Protein AF-A0ABD6EEY6-F1 (afdb_monomer)

Organism: NCBI:txid75299

Radius of gyration: 19.09 Å; Cα contacts (8 Å, |Δi|>4): 164; chains: 1; bounding box: 43×44×51 Å

Secondary structure (DSSP, 8-state):
---HHHHHHHHHHHHHHHHHHHHHHHHHHHTGGG--HHHHHHHHHHHHHHHHHHHHHTTTT--HHHHHHHHHHHHHHHHHHHHHHHHHHHH-HHHHHHTHHHHTS------------GGGPPPHHHHS-SS-----HHHHHHHHHHHHHHHH--B-TTS-B-------HHHHIIIII--S--THHHHHHHHHHHHHTT-

Foldseek 3Di:
DQDPVNVVVVVVVLVVVLVVLVVLLVVLLVCLLPDEPVSLLVLLALLAALVVVLVVCVVVPPDPVSSVSSNVSNVSSVVSSVSNVVSCCVPPVVLCVLCVQSNVHRDHFDDDPDDDDVVQDDDPVQQADPDPPPDDPPVLVVQLSVQVSLQFPDQDPVRDTDGPVCGDPSSCCQLRVDHNDDDPSVVSSVVSVVVNVRD

InterPro domains:
  IPR031751 Protein of unknown function DUF4735 [PF15882] (38-195)
  IPR031751 Protein of unknown function DUF4735 [PTHR33539] (11-194)

Solvent-accessible surface area (backbone atoms only — not comparable to full-atom values): 11500 Å² total; per-residue (Å²): 134,86,52,70,70,58,52,53,53,50,54,51,49,51,52,52,52,55,52,50,51,53,52,52,48,54,52,43,59,78,39,28,77,71,50,52,71,67,58,44,45,51,26,27,38,48,18,18,45,27,48,50,48,36,65,67,42,71,80,69,76,62,62,66,67,61,48,48,51,38,44,48,50,13,54,47,26,45,53,39,40,61,70,17,47,67,42,32,51,70,76,38,42,71,61,44,63,63,42,37,82,63,68,75,45,60,46,67,77,84,89,66,93,71,82,75,62,70,91,76,59,78,51,74,78,54,50,50,47,94,66,74,82,83,70,69,64,74,70,51,52,62,49,53,50,47,36,50,30,47,68,66,57,48,81,42,98,84,74,49,82,57,73,62,98,64,66,52,70,69,41,45,45,62,50,69,64,58,68,29,59,60,70,70,60,34,52,50,26,54,50,51,53,54,52,63,77,73,98

pLDDT: mean 80.22, std 14.1, range [40.97, 98.19]

Sequence (199 aa):
MINTATRVSLARLVALILNALYGVEKYYETHHKSLNVDGFFGLRIIEGQLDMLYKDLHSVGIDQKVLEEIRNLSAKACSIAELSVPYLQEKQPKYFFKFQSLLSRPYTFKWRQLQTDRRYIWNNDELLPTNPVNTLYVSEEDQSDRCFAELLSKKLPDGHLRAVCNISDLCMEKMVHTRGLSGYRLTHQVLFASISLLV

Mean predicted aligned error: 9.16 Å

Structure (mmCIF, N/CA/C/O backbone):
data_AF-A0ABD6EEY6-F1
#
_entry.id   AF-A0ABD6EEY6-F1
#
loop_
_atom_site.group_PDB
_atom_site.id
_atom_site.type_symbol
_atom_site.label_atom_id
_atom_site.label_alt_id
_atom_site.label_comp_id
_atom_site.label_asym_id
_atom_site.label_entity_id
_atom_site.label_seq_id
_atom_site.pdbx_PDB_ins_code
_atom_site.Cartn_x
_atom_site.Cartn_y
_atom_site.Cartn_z
_atom_site.occupancy
_atom_site.B_iso_or_equiv
_atom_site.auth_seq_id
_atom_site.auth_comp_id
_atom_site.auth_asym_id
_atom_site.auth_atom_id
_atom_site.pdbx_PDB_model_num
ATOM 1 N N . MET A 1 1 ? -24.359 -13.947 19.849 1.00 45.59 1 MET A N 1
ATOM 2 C CA . MET A 1 1 ? -23.803 -13.109 20.937 1.00 45.59 1 MET A CA 1
ATOM 3 C C . MET A 1 1 ? -22.313 -13.393 21.059 1.00 45.59 1 MET A C 1
ATOM 5 O O . MET A 1 1 ? -21.955 -14.534 21.304 1.00 45.59 1 MET A O 1
ATOM 9 N N . ILE A 1 2 ? -21.451 -12.397 20.834 1.00 61.28 2 ILE A N 1
ATOM 10 C CA . ILE A 1 2 ? -19.996 -12.531 21.030 1.00 61.28 2 ILE A CA 1
ATOM 11 C C . ILE A 1 2 ? -19.710 -12.390 22.533 1.00 61.28 2 ILE A C 1
ATOM 13 O O . ILE A 1 2 ? -20.050 -11.351 23.104 1.00 61.28 2 ILE A O 1
ATOM 17 N N . ASN A 1 3 ? -19.120 -13.414 23.160 1.00 79.25 3 ASN A N 1
ATOM 18 C CA . ASN A 1 3 ? -18.773 -13.414 24.588 1.00 79.25 3 ASN A CA 1
ATOM 19 C C . ASN A 1 3 ? -17.699 -12.343 24.901 1.00 79.25 3 ASN A C 1
ATOM 21 O O . ASN A 1 3 ? -16.894 -11.983 24.039 1.00 79.25 3 ASN A O 1
ATOM 25 N N . THR A 1 4 ? -17.673 -11.829 26.131 1.00 73.88 4 THR A N 1
ATOM 26 C CA . THR A 1 4 ? -16.745 -10.792 26.617 1.00 73.88 4 THR A CA 1
ATOM 27 C C . THR A 1 4 ? -15.279 -11.160 26.393 1.00 73.88 4 THR A C 1
ATOM 29 O O . THR A 1 4 ? -14.515 -10.316 25.930 1.00 73.88 4 THR A O 1
ATOM 32 N N . ALA A 1 5 ? -14.895 -12.422 26.603 1.00 71.06 5 ALA A N 1
ATOM 33 C CA . ALA A 1 5 ? -13.541 -12.909 26.319 1.00 71.06 5 ALA A CA 1
ATOM 34 C C . ALA A 1 5 ? -13.144 -12.730 24.838 1.00 71.06 5 ALA A C 1
ATOM 36 O O . ALA A 1 5 ? -12.052 -12.251 24.528 1.00 71.06 5 ALA A O 1
ATOM 37 N N . THR A 1 6 ? -14.059 -13.033 23.913 1.00 74.00 6 THR A N 1
ATOM 38 C CA . THR A 1 6 ? -13.841 -12.858 22.471 1.00 74.00 6 THR A CA 1
ATOM 39 C C . THR A 1 6 ? -13.732 -11.376 22.103 1.00 74.00 6 THR A C 1
ATOM 41 O O . THR A 1 6 ? -12.861 -11.003 21.320 1.00 74.00 6 THR A O 1
ATOM 44 N N . ARG A 1 7 ? -14.534 -10.496 22.719 1.00 74.06 7 ARG A N 1
ATOM 45 C CA . ARG A 1 7 ? -14.428 -9.038 22.511 1.00 74.06 7 ARG A CA 1
ATOM 46 C C . ARG A 1 7 ? -13.070 -8.485 22.947 1.00 74.06 7 ARG A C 1
ATOM 48 O O . ARG A 1 7 ? -12.464 -7.722 22.201 1.00 74.06 7 ARG A O 1
ATOM 55 N N . VAL A 1 8 ? -12.570 -8.907 24.109 1.00 74.94 8 VAL A N 1
ATOM 56 C CA . VAL A 1 8 ? -11.243 -8.506 24.611 1.00 74.94 8 VAL A CA 1
ATOM 57 C C . VAL A 1 8 ? -10.132 -8.990 23.675 1.00 74.94 8 VAL A C 1
ATOM 59 O O . VAL A 1 8 ? -9.209 -8.234 23.375 1.00 74.94 8 VAL A O 1
ATOM 62 N N . SER A 1 9 ? -10.237 -10.218 23.152 1.00 82.50 9 SER A N 1
ATOM 63 C CA . SER A 1 9 ? -9.257 -10.748 22.195 1.00 82.50 9 SER A CA 1
ATOM 64 C C . SER A 1 9 ? -9.221 -9.962 20.878 1.00 82.50 9 SER A C 1
ATOM 66 O O . SER A 1 9 ? -8.141 -9.661 20.374 1.00 82.50 9 SER A O 1
ATOM 68 N N . LEU A 1 10 ? -10.387 -9.552 20.365 1.00 83.94 10 LEU A N 1
ATOM 69 C CA . LEU A 1 10 ? -10.501 -8.759 19.141 1.00 83.94 10 LEU A CA 1
ATOM 70 C C . LEU A 1 10 ? -9.952 -7.344 19.332 1.00 83.94 10 LEU A C 1
ATOM 72 O O . LEU A 1 10 ? -9.185 -6.874 18.499 1.00 83.94 10 LEU A O 1
ATOM 76 N N . ALA A 1 11 ? -10.279 -6.687 20.448 1.00 83.25 11 ALA A N 1
ATOM 77 C CA . ALA A 1 11 ? -9.743 -5.364 20.766 1.00 83.25 11 ALA A CA 1
ATOM 78 C C . ALA A 1 11 ? -8.209 -5.384 20.869 1.00 83.25 11 ALA A C 1
ATOM 80 O O . ALA A 1 11 ? -7.530 -4.507 20.335 1.00 83.25 11 ALA A O 1
ATOM 81 N N . ARG A 1 12 ? -7.650 -6.429 21.494 1.00 88.06 12 ARG A N 1
ATOM 82 C CA . ARG A 1 12 ? -6.199 -6.628 21.565 1.00 88.06 12 ARG A CA 1
ATOM 83 C C . ARG A 1 12 ? -5.586 -6.847 20.184 1.00 88.06 12 ARG A C 1
ATOM 85 O O . ARG A 1 12 ? -4.532 -6.285 19.908 1.00 88.06 12 ARG A O 1
ATOM 92 N N . LEU A 1 13 ? -6.231 -7.634 19.323 1.00 89.25 13 LEU A N 1
ATOM 93 C CA . LEU A 1 13 ? -5.764 -7.854 17.956 1.00 89.25 13 LEU A CA 1
ATOM 94 C C . LEU A 1 13 ? -5.746 -6.549 17.150 1.00 89.25 13 LEU A C 1
ATOM 96 O O . LEU A 1 13 ? -4.741 -6.252 16.514 1.00 89.25 13 LEU A O 1
ATOM 100 N N . VAL A 1 14 ? -6.809 -5.742 17.227 1.00 88.62 14 VAL A N 1
ATOM 101 C CA . VAL A 1 14 ? -6.864 -4.426 16.570 1.00 88.62 14 VAL A CA 1
ATOM 102 C C . VAL A 1 14 ? -5.726 -3.531 17.059 1.00 88.62 14 VAL A C 1
ATOM 104 O O . VAL A 1 14 ? -4.992 -2.984 16.242 1.00 88.62 14 VAL A O 1
ATOM 107 N N . ALA A 1 15 ? -5.514 -3.438 18.375 1.00 89.81 15 ALA A N 1
ATOM 108 C CA . ALA A 1 15 ? -4.426 -2.639 18.938 1.00 89.81 15 ALA A CA 1
ATOM 109 C C . ALA A 1 15 ? -3.040 -3.113 18.464 1.00 89.81 15 ALA A C 1
ATOM 111 O O . ALA A 1 15 ? -2.181 -2.292 18.149 1.00 89.81 15 ALA A O 1
ATOM 112 N N . LEU A 1 16 ? -2.821 -4.430 18.375 1.00 94.62 16 LEU A N 1
ATOM 113 C CA . LEU A 1 16 ? -1.575 -4.995 17.852 1.00 94.62 16 LEU A CA 1
ATOM 114 C C . LEU A 1 16 ? -1.362 -4.644 16.376 1.00 94.62 16 LEU A C 1
ATOM 116 O O . LEU A 1 16 ? -0.249 -4.283 16.004 1.00 94.62 16 LEU A O 1
ATOM 120 N N . ILE A 1 17 ? -2.414 -4.713 15.555 1.00 93.75 17 ILE A N 1
ATOM 121 C CA . ILE A 1 17 ? -2.347 -4.367 14.129 1.00 93.75 17 ILE A CA 1
ATOM 122 C C . ILE A 1 17 ? -2.021 -2.881 13.952 1.00 93.75 17 ILE A C 1
ATOM 124 O O . ILE A 1 17 ? -1.087 -2.554 13.226 1.00 93.75 17 ILE A O 1
ATOM 128 N N . LEU A 1 18 ? -2.735 -1.986 14.642 1.00 94.38 18 LEU A N 1
ATOM 129 C CA . LEU A 1 18 ? -2.489 -0.542 14.545 1.00 94.38 18 LEU A CA 1
ATOM 130 C C . LEU A 1 18 ? -1.070 -0.180 15.003 1.00 94.38 18 LEU A C 1
ATOM 132 O O . LEU A 1 18 ? -0.383 0.592 14.340 1.00 94.38 18 LEU A O 1
ATOM 136 N N . ASN A 1 19 ? -0.586 -0.794 16.086 1.00 95.94 19 ASN A N 1
ATOM 137 C CA . ASN A 1 19 ? 0.773 -0.557 16.571 1.00 95.94 19 ASN A CA 1
ATOM 138 C C . ASN A 1 19 ? 1.847 -1.109 15.612 1.00 95.94 19 ASN A C 1
ATOM 140 O O . ASN A 1 19 ? 2.903 -0.503 15.437 1.00 95.94 19 ASN A O 1
ATOM 144 N N . ALA A 1 20 ? 1.581 -2.241 14.954 1.00 97.00 20 ALA A N 1
ATOM 145 C CA . ALA A 1 20 ? 2.468 -2.769 13.922 1.00 97.00 20 ALA A CA 1
ATOM 146 C C . ALA A 1 20 ? 2.540 -1.829 12.707 1.00 97.00 20 ALA A C 1
ATOM 148 O O . ALA A 1 20 ? 3.640 -1.531 12.243 1.00 97.00 20 ALA A O 1
ATOM 149 N N . LEU A 1 21 ? 1.397 -1.312 12.239 1.00 97.19 21 LEU A N 1
ATOM 150 C CA . LEU A 1 21 ? 1.339 -0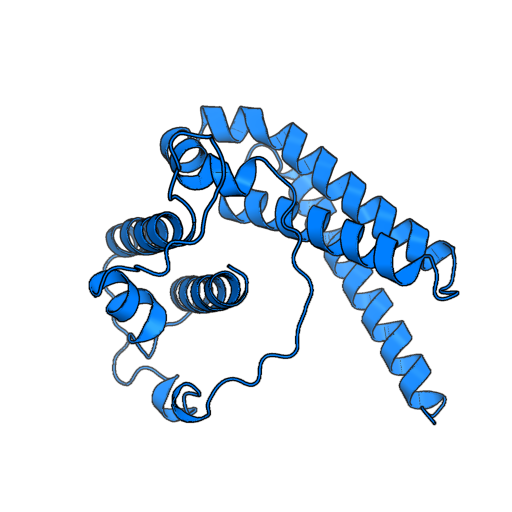.329 11.149 1.00 97.19 21 LEU A CA 1
ATOM 151 C C . LEU A 1 21 ? 2.098 0.951 11.505 1.00 97.19 21 LEU A C 1
ATOM 153 O O . LEU A 1 21 ? 2.924 1.407 10.718 1.00 97.19 21 LEU A O 1
ATOM 157 N N . TYR A 1 22 ? 1.921 1.457 12.726 1.00 97.19 22 TYR A N 1
ATOM 158 C CA . TYR A 1 22 ? 2.700 2.585 13.232 1.00 97.19 22 TYR A CA 1
ATOM 159 C C . TYR A 1 22 ? 4.215 2.319 13.184 1.00 97.19 22 TYR A C 1
ATOM 161 O O . TYR A 1 22 ? 4.996 3.177 12.765 1.00 97.19 22 TYR A O 1
ATOM 169 N N . GLY A 1 23 ? 4.649 1.122 13.592 1.00 97.31 23 GLY A N 1
ATOM 170 C CA . GLY A 1 23 ? 6.051 0.709 13.521 1.00 97.31 23 GLY A CA 1
ATOM 171 C C . GLY A 1 23 ? 6.594 0.684 12.089 1.00 97.31 23 GLY A C 1
ATOM 172 O O . GLY A 1 23 ? 7.691 1.193 11.843 1.00 97.31 23 GLY A O 1
ATOM 173 N N . VAL A 1 24 ? 5.815 0.148 11.145 1.00 96.00 24 VAL A N 1
ATOM 174 C CA . VAL A 1 24 ? 6.152 0.122 9.711 1.00 96.00 24 VAL A CA 1
ATOM 175 C C . VAL A 1 24 ? 6.269 1.539 9.151 1.00 96.00 24 VAL A C 1
ATOM 177 O O . VAL A 1 24 ? 7.278 1.871 8.532 1.00 96.00 24 VAL A O 1
ATOM 180 N N . GLU A 1 25 ? 5.296 2.408 9.417 1.00 97.06 25 GLU A N 1
ATOM 181 C CA . GLU A 1 25 ? 5.326 3.798 8.956 1.00 97.06 25 GLU A CA 1
ATOM 182 C C . GLU A 1 25 ? 6.497 4.577 9.549 1.00 97.06 25 GLU A C 1
ATOM 184 O O . GLU A 1 25 ? 7.150 5.333 8.839 1.00 97.06 25 GLU A O 1
ATOM 189 N N . LYS A 1 26 ? 6.831 4.370 10.828 1.00 97.06 26 LYS A N 1
ATOM 190 C CA . LYS A 1 26 ? 8.011 4.992 11.447 1.00 97.06 26 LYS A CA 1
ATOM 191 C C . LYS A 1 26 ? 9.313 4.547 10.773 1.00 97.06 26 LYS A C 1
ATOM 193 O O . LYS A 1 26 ? 10.230 5.350 10.576 1.00 97.06 26 LYS A O 1
ATOM 198 N N . TYR A 1 27 ? 9.407 3.269 10.413 1.00 96.62 27 TYR A N 1
ATOM 199 C CA . TYR A 1 27 ? 10.538 2.767 9.642 1.00 96.62 27 TYR A CA 1
ATOM 200 C C . TYR A 1 27 ? 10.590 3.418 8.250 1.00 96.62 27 TYR A C 1
ATOM 202 O O . TYR A 1 27 ? 11.638 3.929 7.858 1.00 96.62 27 TYR A O 1
ATOM 210 N N . TYR A 1 28 ? 9.470 3.497 7.531 1.00 96.81 28 TYR A N 1
ATOM 211 C CA . TYR A 1 28 ? 9.433 4.120 6.205 1.00 96.81 28 TYR A CA 1
ATOM 212 C C . TYR A 1 28 ? 9.669 5.629 6.227 1.00 96.81 28 TYR A C 1
ATOM 214 O O . TYR A 1 28 ? 10.377 6.137 5.368 1.00 96.81 28 TYR A O 1
ATOM 222 N N . GLU A 1 29 ? 9.180 6.346 7.232 1.00 96.81 29 GLU A N 1
ATOM 223 C CA . GLU A 1 29 ? 9.442 7.773 7.427 1.00 96.81 29 GLU A CA 1
ATOM 224 C C . GLU A 1 29 ? 10.945 8.060 7.553 1.00 96.81 29 GLU A C 1
ATOM 226 O O . GLU A 1 29 ? 11.471 8.974 6.918 1.00 96.81 29 GLU A O 1
ATOM 231 N N . THR A 1 30 ? 11.672 7.237 8.311 1.00 96.69 30 THR A N 1
ATOM 232 C CA . THR A 1 30 ? 13.131 7.380 8.466 1.00 96.69 30 THR A CA 1
ATOM 233 C C . THR A 1 30 ? 13.914 6.950 7.220 1.00 96.69 30 THR A C 1
ATOM 235 O O . THR A 1 30 ? 15.011 7.456 6.986 1.00 96.69 30 THR A O 1
ATOM 238 N N . HIS A 1 31 ? 13.335 6.087 6.378 1.00 96.00 31 HIS A N 1
ATOM 239 C CA . HIS A 1 31 ? 13.977 5.503 5.193 1.00 96.00 31 HIS A CA 1
ATOM 240 C C . HIS A 1 31 ? 13.329 5.932 3.862 1.00 96.00 31 HIS A C 1
ATOM 242 O O . HIS A 1 31 ? 13.581 5.311 2.830 1.00 96.00 31 HIS A O 1
ATOM 248 N N . HIS A 1 32 ? 12.536 7.010 3.847 1.00 94.81 32 HIS A N 1
ATOM 249 C CA . HIS A 1 32 ? 11.735 7.440 2.687 1.00 94.81 32 HIS A CA 1
ATOM 250 C C . HIS A 1 32 ? 12.584 7.681 1.426 1.00 94.81 32 HIS A C 1
ATOM 252 O O . HIS A 1 32 ? 12.171 7.393 0.307 1.00 94.81 32 HIS A O 1
ATOM 258 N N . LYS A 1 33 ? 13.833 8.130 1.603 1.00 95.31 33 LYS A N 1
ATOM 259 C CA . LYS A 1 33 ? 14.787 8.369 0.505 1.00 95.31 33 LYS A CA 1
ATOM 260 C C . LYS A 1 33 ? 15.333 7.090 -0.130 1.00 95.31 33 LYS A C 1
ATOM 262 O O . LYS A 1 33 ? 15.987 7.161 -1.171 1.00 95.31 33 LYS A O 1
ATOM 267 N N . SER A 1 34 ? 15.170 5.940 0.515 1.00 93.31 34 SER A N 1
ATOM 268 C CA . SER A 1 34 ? 15.696 4.639 0.085 1.00 93.31 34 SER A CA 1
ATOM 269 C C . SER A 1 34 ? 14.605 3.595 -0.129 1.00 93.31 34 SER A C 1
ATOM 271 O O . SER A 1 34 ? 14.933 2.424 -0.302 1.00 93.31 34 SER A O 1
ATOM 273 N N . LEU A 1 35 ? 13.328 3.989 -0.119 1.00 90.62 35 LEU A N 1
ATOM 274 C CA . LEU A 1 35 ? 12.248 3.073 -0.463 1.00 90.62 35 LEU A CA 1
ATOM 275 C C . LEU A 1 35 ? 12.397 2.590 -1.907 1.00 90.62 35 LEU A C 1
ATOM 277 O O . LEU A 1 35 ? 12.785 3.346 -2.800 1.00 90.62 35 LEU A O 1
ATOM 281 N N . ASN A 1 36 ? 12.087 1.316 -2.118 1.00 87.38 36 ASN A N 1
ATOM 282 C CA . ASN A 1 36 ? 11.844 0.752 -3.437 1.00 87.38 36 ASN A CA 1
ATOM 283 C C . ASN A 1 36 ? 10.352 0.847 -3.792 1.00 87.38 36 ASN A C 1
ATOM 285 O O . ASN A 1 36 ? 9.535 1.313 -2.991 1.00 87.38 36 ASN A O 1
ATOM 289 N N . VAL A 1 37 ? 10.003 0.424 -5.009 1.00 84.31 37 VAL A N 1
ATOM 290 C CA . VAL A 1 37 ? 8.611 0.436 -5.477 1.00 84.31 37 VAL A CA 1
ATOM 291 C C . VAL A 1 37 ? 7.708 -0.401 -4.571 1.00 84.31 37 VAL A C 1
ATOM 293 O O . VAL A 1 37 ? 6.618 0.061 -4.250 1.00 84.31 37 VAL A O 1
ATOM 296 N N . ASP A 1 38 ? 8.172 -1.553 -4.084 1.00 83.62 38 ASP A N 1
ATOM 297 C CA . ASP A 1 38 ? 7.401 -2.416 -3.178 1.00 83.62 38 ASP A CA 1
ATOM 298 C C . ASP A 1 38 ? 7.058 -1.712 -1.859 1.00 83.62 38 ASP A C 1
ATOM 300 O O . ASP A 1 38 ? 5.904 -1.703 -1.428 1.00 83.62 38 ASP A O 1
ATOM 304 N N . GLY A 1 39 ? 8.047 -1.069 -1.228 1.00 89.25 39 GLY A N 1
ATOM 305 C CA . GLY A 1 39 ? 7.849 -0.316 0.010 1.00 89.25 39 GLY A CA 1
ATOM 306 C C . GLY A 1 39 ? 6.914 0.877 -0.182 1.00 89.25 39 GLY A C 1
ATOM 307 O O . GLY A 1 39 ? 6.037 1.127 0.645 1.00 89.25 39 GLY A O 1
ATOM 308 N N . PHE A 1 40 ? 7.037 1.578 -1.311 1.00 91.75 40 PHE A N 1
ATOM 309 C CA . PHE A 1 40 ? 6.103 2.644 -1.667 1.00 91.75 40 PHE A CA 1
ATOM 310 C C . PHE A 1 40 ? 4.690 2.115 -1.920 1.00 91.75 40 PHE A C 1
ATOM 312 O O . PHE A 1 40 ? 3.707 2.714 -1.486 1.00 91.75 40 PHE A O 1
ATOM 319 N N . PHE A 1 41 ? 4.563 0.994 -2.626 1.00 87.06 41 PHE A N 1
ATOM 320 C CA . PHE A 1 41 ? 3.274 0.378 -2.903 1.00 87.06 41 PHE A CA 1
ATOM 321 C C . PHE A 1 41 ? 2.578 -0.051 -1.605 1.00 87.06 41 PHE A C 1
ATOM 323 O O . PHE A 1 41 ? 1.382 0.191 -1.442 1.00 87.06 41 PHE A O 1
ATOM 330 N N . GLY A 1 42 ? 3.339 -0.562 -0.632 1.00 90.06 42 GLY A N 1
ATOM 331 C CA . GLY A 1 42 ? 2.861 -0.818 0.726 1.00 90.06 42 GLY A CA 1
ATOM 332 C C . GLY A 1 42 ? 2.239 0.418 1.388 1.00 90.06 42 GLY A C 1
ATOM 333 O O . GLY A 1 42 ? 1.144 0.319 1.940 1.00 90.06 42 GLY A O 1
ATOM 334 N N . LEU A 1 43 ? 2.863 1.598 1.266 1.00 94.75 43 LEU A N 1
ATOM 335 C CA . LEU A 1 43 ? 2.294 2.856 1.775 1.00 94.75 43 LEU A CA 1
ATOM 336 C C . LEU A 1 43 ? 0.953 3.199 1.110 1.00 94.75 43 LEU A C 1
ATOM 338 O O . LEU A 1 43 ? 0.015 3.581 1.806 1.00 94.75 43 LEU A O 1
ATOM 342 N N . ARG A 1 44 ? 0.820 3.003 -0.209 1.00 92.38 44 ARG A N 1
ATOM 343 C CA . ARG A 1 44 ? -0.451 3.239 -0.924 1.00 92.38 44 ARG A CA 1
ATOM 344 C C . ARG A 1 44 ? -1.553 2.258 -0.523 1.00 92.38 44 ARG A C 1
ATOM 346 O O . ARG A 1 44 ? -2.726 2.643 -0.526 1.00 92.38 44 ARG A O 1
ATOM 353 N N . ILE A 1 45 ? -1.204 1.022 -0.155 1.00 90.25 45 ILE A N 1
ATOM 354 C CA . ILE A 1 45 ? -2.149 0.060 0.434 1.00 90.25 45 ILE A CA 1
ATOM 355 C C . ILE A 1 45 ? -2.598 0.536 1.817 1.00 90.25 45 ILE A C 1
ATOM 357 O O . ILE A 1 45 ? -3.801 0.596 2.059 1.00 90.25 45 ILE A O 1
ATOM 361 N N . ILE A 1 46 ? -1.665 0.888 2.708 1.00 94.94 46 ILE A N 1
ATOM 362 C CA . ILE A 1 46 ? -1.994 1.348 4.068 1.00 94.94 46 ILE A CA 1
ATOM 363 C C . ILE A 1 46 ? -2.902 2.579 4.004 1.00 94.94 46 ILE A C 1
ATOM 365 O O . ILE A 1 46 ? -3.978 2.582 4.601 1.00 94.94 46 ILE A O 1
ATOM 369 N N . GLU A 1 47 ? -2.517 3.577 3.210 1.00 95.81 47 GLU A N 1
ATOM 370 C CA . GLU A 1 47 ? -3.286 4.801 2.991 1.00 95.81 47 GLU A CA 1
ATOM 371 C C . GLU A 1 47 ? -4.729 4.498 2.560 1.00 95.81 47 GLU A C 1
ATOM 373 O O . GLU A 1 47 ? -5.679 4.923 3.223 1.00 95.81 47 GLU A O 1
ATOM 378 N N . GLY A 1 48 ? -4.891 3.734 1.471 1.00 92.69 48 GLY A N 1
ATOM 379 C CA . GLY A 1 48 ? -6.192 3.468 0.860 1.00 92.69 48 GLY A CA 1
ATOM 380 C C . GLY A 1 48 ? -7.097 2.566 1.699 1.00 92.69 48 GLY A C 1
ATOM 381 O O . GLY A 1 48 ? -8.300 2.811 1.793 1.00 92.69 48 GLY A O 1
ATOM 382 N N . GLN A 1 49 ? -6.537 1.536 2.336 1.00 91.69 49 GLN A N 1
ATOM 383 C CA . GLN A 1 49 ? -7.317 0.599 3.147 1.00 91.69 49 GLN A CA 1
ATOM 384 C C . GLN A 1 49 ? -7.782 1.220 4.461 1.00 91.69 49 GLN A C 1
ATOM 386 O O . GLN A 1 49 ? -8.929 1.009 4.854 1.00 91.69 49 GLN A O 1
ATOM 391 N N . LEU A 1 50 ? -6.932 2.009 5.125 1.00 94.88 50 LEU A N 1
ATOM 392 C CA . LEU A 1 50 ? -7.306 2.672 6.372 1.00 94.88 50 LEU A CA 1
ATOM 393 C C . LEU A 1 50 ? -8.287 3.828 6.141 1.00 94.88 50 LEU A C 1
ATOM 395 O O . LEU A 1 50 ? -9.228 3.971 6.917 1.00 94.88 50 LEU A O 1
ATOM 399 N N . ASP A 1 51 ? -8.141 4.595 5.056 1.00 94.44 51 ASP A N 1
ATOM 400 C CA . ASP A 1 51 ? -9.122 5.625 4.678 1.00 94.44 51 ASP A CA 1
ATOM 401 C C . ASP A 1 51 ? -10.508 5.012 4.410 1.00 94.44 51 ASP A C 1
ATOM 403 O O . ASP A 1 51 ? -11.530 5.500 4.900 1.00 94.44 51 ASP A O 1
ATOM 407 N N . MET A 1 52 ? -10.556 3.890 3.686 1.00 91.44 52 MET A N 1
ATOM 408 C CA . MET A 1 52 ? -11.807 3.171 3.447 1.00 91.44 52 MET A CA 1
ATOM 409 C C . MET A 1 52 ? -12.395 2.604 4.747 1.00 91.44 52 MET A C 1
ATOM 411 O O . MET A 1 52 ? -13.589 2.765 4.996 1.00 91.44 52 MET A O 1
ATOM 415 N N . LEU A 1 53 ? -11.564 1.997 5.600 1.00 90.69 53 LEU A N 1
ATOM 416 C CA . LEU A 1 53 ? -11.995 1.462 6.890 1.00 90.69 53 LEU A CA 1
ATOM 417 C C . LEU A 1 53 ? -12.560 2.562 7.797 1.00 90.69 53 LEU A C 1
ATOM 419 O O . LEU A 1 53 ? -13.594 2.362 8.428 1.00 90.69 53 LEU A O 1
ATOM 423 N N . TYR A 1 54 ? -11.924 3.735 7.833 1.00 92.19 54 TYR A N 1
ATOM 424 C CA . TYR A 1 54 ? -12.433 4.899 8.553 1.00 92.19 54 TYR A CA 1
ATOM 425 C C . TYR A 1 54 ? -13.825 5.297 8.048 1.00 92.19 54 TYR A C 1
ATOM 427 O O . TYR A 1 54 ? -14.744 5.450 8.850 1.00 92.19 54 TYR A O 1
ATOM 435 N N . LYS A 1 55 ? -14.011 5.405 6.725 1.00 90.00 55 LYS A N 1
ATOM 436 C CA . LYS A 1 55 ? -15.305 5.758 6.112 1.00 90.00 55 LYS A CA 1
ATOM 437 C C . LYS A 1 55 ? -16.404 4.749 6.446 1.00 90.00 55 LYS A C 1
ATOM 439 O O . LYS A 1 55 ? -17.519 5.158 6.765 1.00 90.00 55 LYS A O 1
ATOM 444 N N . ASP A 1 56 ? -16.085 3.457 6.412 1.00 87.88 56 ASP A N 1
ATOM 445 C CA . ASP A 1 56 ? -17.040 2.392 6.722 1.00 87.88 56 ASP A CA 1
ATOM 446 C C . ASP A 1 56 ? -17.399 2.366 8.220 1.00 87.88 56 ASP A C 1
ATOM 448 O O . ASP A 1 56 ? -18.565 2.199 8.578 1.00 87.88 56 ASP A O 1
ATOM 452 N N . LEU A 1 57 ? -16.423 2.578 9.112 1.00 87.69 57 LEU A N 1
ATOM 453 C CA . LEU A 1 57 ? -16.614 2.464 10.563 1.00 87.69 57 LEU A CA 1
ATOM 454 C C . LEU A 1 57 ? -17.118 3.739 11.247 1.00 87.69 57 LEU A C 1
ATOM 456 O O . LEU A 1 57 ? -17.725 3.641 12.316 1.00 87.69 57 LEU A O 1
ATOM 460 N N . HIS A 1 58 ? -16.917 4.920 10.656 1.00 84.44 58 HIS A N 1
ATOM 461 C CA . HIS A 1 58 ? -17.315 6.201 11.257 1.00 84.44 58 HIS A CA 1
ATOM 462 C C . HIS A 1 58 ? -18.823 6.270 11.565 1.00 84.44 58 HIS A C 1
ATOM 464 O O . HIS A 1 58 ? -19.248 6.969 12.479 1.00 84.44 58 HIS A O 1
ATOM 470 N N . SER A 1 59 ? -19.649 5.521 10.830 1.00 78.94 59 SER A N 1
ATOM 471 C CA . SER A 1 59 ? -21.104 5.471 11.035 1.00 78.94 59 SER A CA 1
ATOM 472 C C . SER A 1 59 ? -21.578 4.401 12.034 1.00 78.94 59 SER A C 1
ATOM 474 O O . SER A 1 59 ? -22.762 4.356 12.361 1.00 78.94 59 SER A O 1
ATOM 476 N N . VAL A 1 60 ? -20.676 3.549 12.540 1.00 82.56 60 VAL A N 1
ATOM 477 C CA . VAL A 1 60 ? -21.018 2.304 13.264 1.00 82.56 60 VAL A CA 1
ATOM 478 C C . VAL A 1 60 ? -20.768 2.408 14.781 1.00 82.56 60 VAL A C 1
ATOM 480 O O . VAL A 1 60 ? -20.923 1.434 15.514 1.00 82.56 60 VAL A O 1
ATOM 483 N N . GLY A 1 61 ? -20.425 3.596 15.292 1.00 78.25 61 GLY A N 1
ATOM 484 C CA . GLY A 1 61 ? -20.285 3.841 16.736 1.00 78.25 61 GLY A CA 1
ATOM 485 C C . GLY A 1 61 ? -19.045 3.197 17.371 1.00 78.25 61 GLY A C 1
ATOM 486 O O . GLY A 1 61 ? -19.087 2.785 1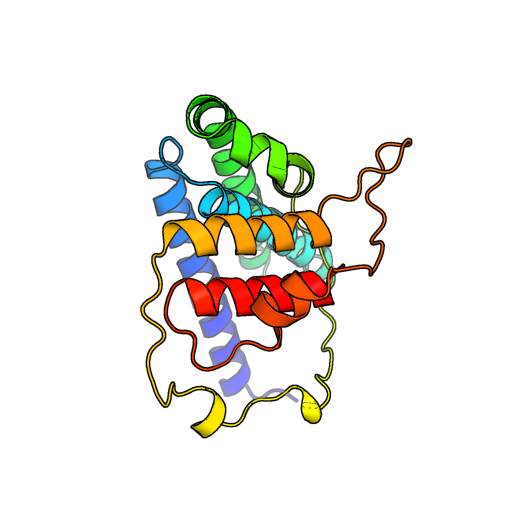8.530 1.00 78.25 61 GLY A O 1
ATOM 487 N N . ILE A 1 62 ? -17.954 3.079 16.609 1.00 86.19 62 ILE A N 1
ATOM 488 C CA . ILE A 1 62 ? -16.636 2.681 17.125 1.00 86.19 62 ILE A CA 1
ATOM 489 C C . ILE A 1 62 ? -16.063 3.795 18.015 1.00 86.19 62 ILE A C 1
ATOM 491 O O . ILE A 1 62 ? -16.383 4.968 17.835 1.00 86.19 62 ILE A O 1
ATOM 495 N N . ASP A 1 63 ? -15.214 3.421 18.978 1.00 89.31 63 ASP A N 1
ATOM 496 C CA . ASP A 1 63 ? -14.502 4.376 19.831 1.00 89.31 63 ASP A CA 1
ATOM 497 C C . ASP A 1 63 ? -13.747 5.417 18.988 1.00 89.31 63 ASP A C 1
ATOM 499 O O . ASP A 1 63 ? -12.973 5.079 18.087 1.00 89.31 63 ASP A O 1
ATOM 503 N N . GLN A 1 64 ? -13.978 6.690 19.306 1.00 90.44 64 GLN A N 1
ATOM 504 C CA . GLN A 1 64 ? -13.468 7.819 18.539 1.00 90.44 64 GLN A CA 1
ATOM 505 C C . GLN A 1 64 ? -11.936 7.837 18.460 1.00 90.44 64 GLN A C 1
ATOM 507 O O . GLN A 1 64 ? -11.391 8.177 17.413 1.00 90.44 64 GLN A O 1
ATOM 512 N N . LYS A 1 65 ? -11.230 7.402 19.513 1.00 90.81 65 LYS A N 1
ATOM 513 C CA . LYS A 1 65 ? -9.762 7.351 19.503 1.00 90.81 65 LYS A CA 1
ATOM 514 C C . LYS A 1 65 ? -9.261 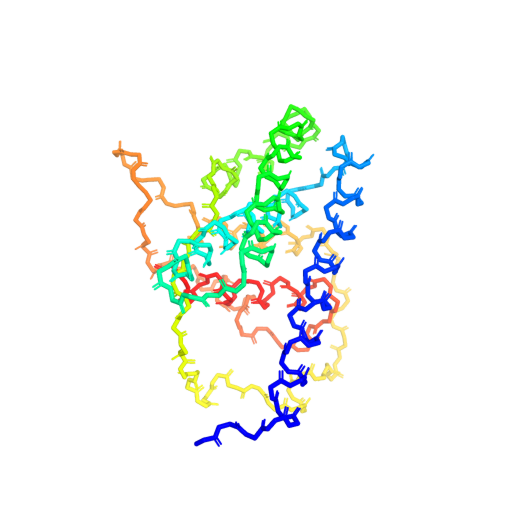6.321 18.501 1.00 90.81 65 LYS A C 1
ATOM 516 O O . LYS A 1 65 ? -8.292 6.568 17.801 1.00 90.81 65 LYS A O 1
ATOM 521 N N . VAL A 1 66 ? -9.936 5.176 18.394 1.00 91.62 66 VAL A N 1
ATOM 522 C CA . VAL A 1 66 ? -9.573 4.140 17.414 1.00 91.62 66 VAL A CA 1
ATOM 523 C C . VAL A 1 66 ? -9.785 4.647 15.987 1.00 91.62 66 VAL A C 1
ATOM 525 O O . VAL A 1 66 ? -8.940 4.416 15.125 1.00 91.62 66 VAL A O 1
ATOM 528 N N . LEU A 1 67 ? -10.885 5.362 15.734 1.00 92.81 67 LEU A N 1
ATOM 529 C CA . LEU A 1 67 ? -11.141 5.981 14.429 1.00 92.81 67 LEU A CA 1
ATOM 530 C C . LEU A 1 67 ? -10.090 7.042 14.081 1.00 92.81 67 LEU A C 1
ATOM 532 O O . LEU A 1 67 ? -9.631 7.097 12.939 1.00 92.81 67 LEU A O 1
ATOM 536 N N . GLU A 1 68 ? -9.688 7.856 15.056 1.00 94.00 68 GLU A N 1
ATOM 537 C CA . GLU A 1 68 ? -8.625 8.849 14.894 1.00 94.00 68 GLU A CA 1
ATOM 538 C C . GLU A 1 68 ? -7.275 8.197 14.595 1.00 94.00 68 GLU A C 1
ATOM 540 O O . GLU A 1 68 ? -6.599 8.634 13.669 1.00 94.00 68 GLU A O 1
ATOM 545 N N . GLU A 1 69 ? -6.910 7.114 15.285 1.00 95.44 69 GLU A N 1
ATOM 546 C CA . GLU A 1 69 ? -5.678 6.370 14.994 1.00 95.44 69 GLU A CA 1
ATOM 547 C C . GLU A 1 69 ? -5.670 5.793 13.572 1.00 95.44 69 GLU A C 1
ATOM 549 O O . GLU A 1 69 ? -4.691 5.951 12.844 1.00 95.44 69 GLU A O 1
ATOM 554 N N . ILE A 1 70 ? -6.779 5.190 13.125 1.00 95.75 70 ILE A N 1
ATOM 555 C CA . ILE A 1 70 ? -6.918 4.687 11.746 1.00 95.75 70 ILE A CA 1
ATOM 556 C C . ILE A 1 70 ? -6.714 5.824 10.735 1.00 95.75 70 ILE A C 1
ATOM 558 O O . ILE A 1 70 ? -5.974 5.671 9.760 1.00 95.75 70 ILE A O 1
ATOM 562 N N . ARG A 1 71 ? -7.349 6.977 10.971 1.00 96.12 71 ARG A N 1
ATOM 563 C CA . ARG A 1 71 ? -7.235 8.150 10.097 1.00 96.12 71 ARG A CA 1
ATOM 564 C C . ARG A 1 71 ? -5.819 8.732 10.094 1.00 96.12 71 ARG A C 1
ATOM 566 O O . ARG A 1 71 ? -5.330 9.119 9.034 1.00 96.12 71 ARG A O 1
ATOM 573 N N . ASN A 1 72 ? -5.167 8.792 11.252 1.00 97.31 72 ASN A N 1
ATOM 574 C CA . ASN A 1 72 ? -3.820 9.338 11.398 1.00 97.31 72 ASN A CA 1
ATOM 575 C C . ASN A 1 72 ? -2.783 8.469 10.688 1.00 97.31 72 ASN A C 1
ATOM 577 O O . ASN A 1 72 ? -1.946 9.010 9.969 1.00 97.31 72 ASN A O 1
ATOM 581 N N . LEU A 1 73 ? -2.873 7.144 10.831 1.00 98.06 73 LEU A N 1
ATOM 582 C CA . LEU A 1 73 ? -2.037 6.197 10.089 1.00 98.06 73 LEU A CA 1
ATOM 583 C C . LEU A 1 73 ? -2.252 6.349 8.573 1.00 98.06 73 LEU A C 1
ATOM 585 O O . LEU A 1 73 ? -1.298 6.554 7.831 1.00 98.06 73 LEU A O 1
ATOM 589 N N . SER A 1 74 ? -3.507 6.398 8.103 1.00 97.75 74 SER A N 1
ATOM 590 C CA . SER A 1 74 ? -3.801 6.648 6.678 1.00 97.75 74 SER A CA 1
ATOM 591 C C . SER A 1 74 ? -3.122 7.928 6.157 1.00 97.75 74 SER A C 1
ATOM 593 O O . SER A 1 74 ? -2.411 7.898 5.148 1.00 97.75 74 SER A O 1
ATOM 595 N N . ALA A 1 75 ? -3.278 9.046 6.875 1.00 97.88 75 ALA A N 1
ATOM 596 C CA . ALA A 1 75 ? -2.682 10.326 6.497 1.00 97.88 75 ALA A CA 1
ATOM 597 C C . ALA A 1 75 ? -1.145 10.309 6.561 1.00 97.88 75 ALA A C 1
ATOM 599 O O . ALA A 1 75 ? -0.475 10.910 5.718 1.00 97.88 75 ALA A O 1
ATOM 600 N N . LYS A 1 76 ? -0.569 9.608 7.541 1.00 98.19 76 LYS A N 1
ATOM 601 C CA . LYS A 1 76 ? 0.879 9.462 7.674 1.00 98.19 76 LYS A CA 1
ATOM 602 C C . LYS A 1 76 ? 1.459 8.636 6.527 1.00 98.19 76 LYS A C 1
ATOM 604 O O . LYS A 1 76 ? 2.452 9.059 5.936 1.00 98.19 76 LYS A O 1
ATOM 609 N N . ALA A 1 77 ? 0.820 7.530 6.149 1.00 98.00 77 ALA A N 1
ATOM 610 C CA . ALA A 1 77 ? 1.217 6.743 4.986 1.00 98.00 77 ALA A CA 1
ATOM 611 C C . ALA A 1 77 ? 1.211 7.578 3.692 1.00 98.00 77 ALA A C 1
ATOM 613 O O . ALA A 1 77 ? 2.175 7.519 2.924 1.00 98.00 77 ALA A O 1
ATOM 614 N N . CYS A 1 78 ? 0.179 8.409 3.495 1.00 97.12 78 CYS A N 1
ATOM 615 C CA . CYS A 1 78 ? 0.096 9.362 2.384 1.00 97.12 78 CYS A CA 1
ATOM 616 C C . CYS A 1 78 ? 1.306 10.311 2.353 1.00 97.12 78 CYS A C 1
ATOM 618 O O . CYS A 1 78 ? 2.025 10.376 1.356 1.00 97.12 78 CYS A O 1
ATOM 620 N N . SER A 1 79 ? 1.582 10.977 3.479 1.00 97.62 79 SER A N 1
ATOM 621 C CA . SER A 1 79 ? 2.692 11.929 3.617 1.00 97.62 79 SER A CA 1
ATOM 622 C C . SER A 1 79 ? 4.054 11.286 3.331 1.00 97.62 79 SER A C 1
ATOM 624 O O . SER A 1 79 ? 4.852 11.816 2.555 1.00 97.62 79 SER A O 1
ATOM 626 N N . ILE A 1 80 ? 4.318 10.096 3.886 1.00 97.69 80 ILE A N 1
ATOM 627 C CA . ILE A 1 80 ? 5.573 9.373 3.627 1.00 97.69 80 ILE A CA 1
ATOM 628 C C . ILE A 1 80 ? 5.682 9.010 2.142 1.00 97.69 80 ILE A C 1
ATOM 630 O O . ILE A 1 80 ? 6.758 9.156 1.554 1.00 97.69 80 ILE A O 1
ATOM 634 N N . ALA A 1 81 ? 4.589 8.559 1.518 1.00 95.12 81 ALA A N 1
ATOM 635 C CA . ALA A 1 81 ? 4.585 8.231 0.099 1.00 95.12 81 ALA A CA 1
ATOM 636 C C . ALA A 1 81 ? 4.918 9.470 -0.744 1.00 95.12 81 ALA A C 1
ATOM 638 O O . ALA A 1 81 ? 5.825 9.412 -1.570 1.00 95.12 81 ALA A O 1
ATOM 639 N N . GLU A 1 82 ? 4.268 10.608 -0.500 1.00 94.75 82 GLU A N 1
ATOM 640 C CA . GLU A 1 82 ? 4.537 11.867 -1.208 1.00 94.75 82 GLU A CA 1
ATOM 641 C C . GLU A 1 82 ? 5.996 12.322 -1.072 1.00 94.75 82 GLU A C 1
ATOM 643 O O . GLU A 1 82 ? 6.636 12.641 -2.076 1.00 94.75 82 GLU A O 1
ATOM 648 N N . LEU A 1 83 ? 6.564 12.251 0.137 1.00 96.00 83 LEU A N 1
ATOM 649 C CA . LEU A 1 83 ? 7.978 12.560 0.386 1.00 96.00 83 LEU A CA 1
ATOM 650 C C . LEU A 1 83 ? 8.943 11.620 -0.351 1.00 96.00 83 LEU A C 1
ATOM 652 O O . LEU A 1 83 ? 10.081 11.998 -0.634 1.00 96.00 83 LEU A O 1
ATOM 656 N N . SER A 1 84 ? 8.508 10.399 -0.660 1.00 94.56 84 SER A N 1
ATOM 657 C CA . SER A 1 84 ? 9.328 9.372 -1.311 1.00 94.56 84 SER A CA 1
ATOM 658 C C . SER A 1 84 ? 9.323 9.473 -2.840 1.00 94.56 84 SER A C 1
ATOM 660 O O . SER A 1 84 ? 10.272 9.015 -3.479 1.00 94.56 84 SER A O 1
ATOM 662 N N . VAL A 1 85 ? 8.294 10.090 -3.441 1.00 93.25 85 VAL A N 1
ATOM 663 C CA . VAL A 1 85 ? 8.137 10.223 -4.905 1.00 93.25 85 VAL A CA 1
ATOM 664 C C . VAL A 1 85 ? 9.396 10.747 -5.612 1.00 93.25 85 VAL A C 1
ATOM 666 O O . VAL A 1 85 ? 9.851 10.061 -6.531 1.00 93.25 85 VAL A O 1
ATOM 669 N N . PRO A 1 86 ? 9.994 11.897 -5.230 1.00 93.69 86 PRO A N 1
ATOM 670 C CA . PRO A 1 86 ? 11.141 12.432 -5.966 1.00 93.69 86 PRO A CA 1
ATOM 671 C C . PRO A 1 86 ? 12.339 11.474 -5.952 1.00 93.69 86 PRO A C 1
ATOM 673 O O . PRO A 1 86 ? 12.984 11.273 -6.978 1.00 93.69 86 PRO A O 1
ATOM 676 N N . TYR A 1 87 ? 12.591 10.806 -4.823 1.00 94.06 87 TYR A N 1
ATOM 677 C CA . TYR A 1 87 ? 13.702 9.861 -4.692 1.00 94.06 87 TYR A CA 1
ATOM 678 C C . TYR A 1 87 ? 13.487 8.589 -5.515 1.00 94.06 87 TYR A C 1
ATOM 680 O O . TYR A 1 87 ? 14.441 8.043 -6.068 1.00 94.06 87 TYR A O 1
ATOM 688 N N . LEU A 1 88 ? 12.244 8.118 -5.627 1.00 90.44 88 LEU A N 1
ATOM 689 C CA . LEU A 1 88 ? 11.900 6.977 -6.477 1.00 90.44 88 LEU A CA 1
ATOM 690 C C . LEU A 1 88 ? 12.038 7.307 -7.960 1.00 90.44 88 LEU A C 1
ATOM 692 O O . LEU A 1 88 ? 12.584 6.502 -8.714 1.00 90.44 88 LEU A O 1
ATOM 696 N N . GLN A 1 89 ? 11.576 8.488 -8.372 1.00 90.56 89 GLN A N 1
ATOM 697 C CA . GLN A 1 89 ? 11.714 8.961 -9.748 1.00 90.56 89 GLN A CA 1
ATOM 698 C C . GLN A 1 89 ? 13.183 9.106 -10.150 1.00 90.56 89 GLN A C 1
ATOM 700 O O . GLN A 1 89 ? 13.544 8.747 -11.268 1.00 90.56 89 GLN A O 1
ATOM 705 N N . GLU A 1 90 ? 14.031 9.584 -9.239 1.00 92.25 90 GLU A N 1
ATOM 706 C CA . GLU A 1 90 ? 15.466 9.735 -9.473 1.00 92.25 90 GLU A CA 1
ATOM 707 C C . GLU A 1 90 ? 16.193 8.382 -9.519 1.00 92.25 90 GLU A C 1
ATOM 709 O O . GLU A 1 90 ? 16.935 8.102 -10.460 1.00 92.25 90 GLU A O 1
ATOM 714 N N . LYS A 1 91 ? 15.977 7.519 -8.518 1.00 89.31 91 LYS A N 1
ATOM 715 C CA . LYS A 1 91 ? 16.749 6.276 -8.358 1.00 89.31 91 LYS A CA 1
ATOM 716 C C . LYS A 1 91 ? 16.259 5.134 -9.239 1.00 89.31 91 LYS A C 1
ATOM 718 O O . LYS A 1 91 ? 17.053 4.294 -9.650 1.00 89.31 91 LYS A O 1
ATOM 723 N N . GLN A 1 92 ? 14.953 5.063 -9.482 1.00 85.38 92 GLN A N 1
ATOM 724 C CA . GLN A 1 92 ? 14.293 3.932 -10.138 1.00 85.38 92 GLN A CA 1
ATOM 725 C C . GLN A 1 92 ? 13.284 4.402 -11.205 1.00 85.38 92 GLN A C 1
ATOM 727 O O . GLN A 1 92 ? 12.138 3.947 -11.209 1.00 85.38 92 GLN A O 1
ATOM 732 N N . PRO A 1 93 ? 13.677 5.273 -12.160 1.00 85.31 93 PRO A N 1
ATOM 733 C CA . PRO A 1 93 ? 12.743 5.911 -13.091 1.00 85.31 93 PRO A CA 1
ATOM 734 C C . PRO A 1 93 ? 11.950 4.895 -13.917 1.00 85.31 93 PRO A C 1
ATOM 736 O O . PRO A 1 93 ? 10.729 4.985 -14.014 1.00 85.31 93 PRO A O 1
ATOM 739 N N . LYS A 1 94 ? 12.623 3.882 -14.479 1.00 83.00 94 LYS A N 1
ATOM 740 C CA . LYS A 1 94 ? 11.972 2.844 -15.300 1.00 83.00 94 LYS A CA 1
ATOM 741 C C . LYS A 1 94 ? 10.905 2.079 -14.511 1.00 83.00 94 LYS A C 1
ATOM 743 O O . LYS A 1 94 ? 9.808 1.867 -15.019 1.00 83.00 94 LYS A O 1
ATOM 748 N N . TYR A 1 95 ? 11.231 1.706 -13.277 1.00 76.69 95 TYR A N 1
ATOM 749 C CA . TYR A 1 95 ? 10.343 0.983 -12.369 1.00 76.69 95 TYR A CA 1
ATOM 750 C C . TYR A 1 95 ? 9.158 1.852 -11.933 1.00 76.69 95 TYR A C 1
ATOM 752 O O . TYR A 1 95 ? 8.008 1.430 -12.034 1.00 76.69 95 TYR A O 1
ATOM 760 N N . PHE A 1 96 ? 9.418 3.109 -11.563 1.00 81.81 96 PHE A N 1
ATOM 761 C CA . PHE A 1 96 ? 8.379 4.075 -11.217 1.00 81.81 96 PHE A CA 1
ATOM 762 C C . PHE A 1 96 ? 7.375 4.278 -12.362 1.00 81.81 96 PHE A C 1
ATOM 764 O O . PHE A 1 96 ? 6.166 4.233 -12.139 1.00 81.81 96 PHE A O 1
ATOM 771 N N . PHE A 1 97 ? 7.850 4.448 -13.602 1.00 80.94 97 PHE A N 1
ATOM 772 C CA . PHE A 1 97 ? 6.965 4.614 -14.761 1.00 80.94 97 PHE A CA 1
ATOM 773 C C . PHE A 1 97 ? 6.193 3.339 -15.112 1.00 80.94 97 PHE A C 1
ATOM 775 O O . PHE A 1 97 ? 5.020 3.428 -15.474 1.00 80.94 97 PHE A O 1
ATOM 782 N N . LYS A 1 98 ? 6.812 2.159 -14.972 1.00 76.56 98 LYS A N 1
ATOM 783 C CA . LYS A 1 98 ? 6.158 0.862 -15.220 1.00 76.56 98 LYS A CA 1
ATOM 784 C C . LYS A 1 98 ? 4.933 0.655 -14.322 1.00 76.56 98 LYS A C 1
ATOM 786 O O . LYS A 1 98 ? 3.915 0.147 -14.794 1.00 76.56 98 LYS A O 1
ATOM 791 N N . PHE A 1 99 ? 5.016 1.105 -13.070 1.00 76.75 99 PHE A N 1
ATOM 792 C CA . PHE A 1 99 ? 3.971 0.942 -12.055 1.00 76.75 99 PHE A CA 1
ATOM 793 C C . PHE A 1 99 ? 3.207 2.226 -11.721 1.00 76.75 99 PHE A C 1
ATOM 795 O O . PHE A 1 99 ? 2.433 2.251 -10.768 1.00 76.75 99 PHE A O 1
ATOM 802 N N . GLN A 1 100 ? 3.365 3.295 -12.503 1.00 78.69 100 GLN A N 1
ATOM 803 C CA . GLN A 1 100 ? 2.792 4.611 -12.197 1.00 78.69 100 GLN A CA 1
ATOM 804 C C . GLN A 1 100 ? 1.279 4.566 -11.911 1.00 78.69 100 GLN A C 1
ATOM 806 O O . GLN A 1 100 ? 0.789 5.272 -11.029 1.00 78.69 100 GLN A O 1
ATOM 811 N N . SER A 1 101 ? 0.532 3.714 -12.619 1.00 72.69 101 SER A N 1
ATOM 812 C CA . SER A 1 101 ? -0.907 3.505 -12.405 1.00 72.69 101 SER A CA 1
ATOM 813 C C . SER A 1 101 ? -1.253 3.039 -10.985 1.00 72.69 101 SER A C 1
ATOM 815 O O . SER A 1 101 ? -2.295 3.424 -10.458 1.00 72.69 101 SER A O 1
ATOM 817 N N . LEU A 1 102 ? -0.378 2.254 -10.355 1.00 72.31 102 LEU A N 1
ATOM 818 C CA . LEU A 1 102 ? -0.519 1.767 -8.980 1.00 72.31 102 LEU A CA 1
ATOM 819 C C . LEU A 1 102 ? -0.030 2.779 -7.957 1.00 72.31 102 LEU A C 1
ATOM 821 O O . LEU A 1 102 ? -0.634 2.941 -6.905 1.00 72.31 102 LEU A O 1
ATOM 825 N N . LEU A 1 103 ? 1.078 3.447 -8.269 1.00 80.25 103 LEU A N 1
ATOM 826 C CA . LEU A 1 103 ? 1.763 4.333 -7.333 1.00 80.25 103 LEU A CA 1
ATOM 827 C C . LEU A 1 103 ? 1.093 5.715 -7.237 1.00 80.25 103 LEU A C 1
ATOM 829 O O . LEU A 1 103 ? 1.276 6.431 -6.254 1.00 80.25 103 LEU A O 1
ATOM 833 N N . SER A 1 104 ? 0.318 6.101 -8.252 1.00 80.75 104 SER A N 1
ATOM 834 C CA . SER A 1 104 ? -0.290 7.435 -8.355 1.00 80.75 104 SER A CA 1
ATOM 835 C C . SER A 1 104 ? -1.478 7.678 -7.426 1.00 80.75 104 SER A C 1
ATOM 837 O O . SER A 1 104 ? -1.875 8.830 -7.262 1.00 80.75 104 SER A O 1
ATOM 839 N N . ARG A 1 105 ? -2.068 6.633 -6.834 1.00 84.12 105 ARG A N 1
ATOM 840 C CA . ARG A 1 105 ? -3.282 6.763 -6.021 1.00 84.12 105 ARG A CA 1
ATOM 841 C C . ARG A 1 105 ? -3.317 5.776 -4.853 1.00 84.12 105 ARG A C 1
ATOM 843 O O . ARG A 1 105 ? -2.711 4.710 -4.955 1.00 84.12 105 ARG A O 1
ATOM 850 N N . PRO A 1 106 ? -4.065 6.086 -3.781 1.00 88.50 106 PRO A N 1
ATOM 851 C CA . PRO A 1 106 ? -4.304 5.141 -2.697 1.00 88.50 106 PRO A CA 1
ATOM 852 C C . PRO A 1 106 ? -5.017 3.894 -3.223 1.00 88.50 106 PRO A C 1
ATOM 854 O O . PRO A 1 106 ? -5.930 3.989 -4.054 1.00 88.50 106 PRO A O 1
ATOM 857 N N . TYR A 1 107 ? -4.632 2.720 -2.729 1.00 81.81 107 TYR A N 1
ATOM 858 C CA . TYR A 1 107 ? -5.209 1.459 -3.182 1.00 81.81 107 TYR A CA 1
ATOM 859 C C . TYR A 1 107 ? -6.440 1.097 -2.341 1.00 81.81 107 TYR A C 1
ATOM 861 O O . TYR A 1 107 ? -6.341 0.608 -1.214 1.00 81.81 107 TYR A O 1
ATOM 869 N N . THR A 1 108 ? -7.624 1.365 -2.896 1.00 80.88 108 THR A N 1
ATOM 870 C CA . THR A 1 108 ? -8.923 1.143 -2.243 1.00 80.88 108 THR A CA 1
ATOM 871 C C . THR A 1 108 ? -9.644 -0.032 -2.899 1.00 80.88 108 THR A C 1
ATOM 873 O O . THR A 1 108 ? -9.788 -0.088 -4.118 1.00 80.88 108 THR A O 1
ATOM 876 N N . PHE A 1 109 ? -10.106 -0.986 -2.095 1.00 75.50 109 PHE A N 1
ATOM 877 C CA . PHE A 1 109 ? -10.921 -2.105 -2.564 1.00 75.50 109 PHE A CA 1
ATOM 878 C C . PHE A 1 109 ? -11.787 -2.613 -1.423 1.00 75.50 109 PHE A C 1
ATOM 880 O O . PHE A 1 109 ? -11.318 -2.743 -0.298 1.00 75.50 109 PHE A O 1
ATOM 887 N N . LYS A 1 110 ? -13.051 -2.931 -1.706 1.00 72.81 110 LYS A N 1
ATOM 888 C CA . LYS A 1 110 ? -13.941 -3.496 -0.691 1.00 72.81 110 LYS A CA 1
ATOM 889 C C . LYS A 1 110 ? -13.638 -4.975 -0.516 1.00 72.81 110 LYS A C 1
ATOM 891 O O . LYS A 1 110 ? -13.870 -5.757 -1.439 1.00 72.81 110 LYS A O 1
ATOM 896 N N . TRP A 1 111 ? -13.183 -5.355 0.674 1.00 65.56 111 TRP A N 1
ATOM 897 C CA . TRP A 1 111 ? -13.015 -6.755 1.040 1.00 65.56 111 TRP A CA 1
ATOM 898 C C . TRP A 1 111 ? -14.335 -7.504 0.868 1.00 65.56 111 TRP A C 1
ATOM 900 O O . TRP A 1 111 ? -15.335 -7.211 1.524 1.00 65.56 111 TRP A O 1
ATOM 910 N N . ARG A 1 112 ? -14.329 -8.499 -0.014 1.00 66.25 112 ARG A N 1
ATOM 911 C CA . ARG A 1 112 ? -15.348 -9.545 -0.048 1.00 66.25 112 ARG A CA 1
ATOM 912 C C . ARG A 1 112 ? -14.656 -10.833 0.346 1.00 66.25 112 ARG A C 1
ATOM 914 O O . ARG A 1 112 ? -13.565 -11.112 -0.143 1.00 66.25 112 ARG A O 1
ATOM 921 N N . GLN A 1 113 ? -15.281 -11.618 1.219 1.00 62.81 113 GLN A N 1
ATOM 922 C CA . GLN A 1 113 ? -14.844 -12.994 1.408 1.00 62.81 113 GLN A CA 1
ATOM 923 C C . GLN A 1 113 ? -15.119 -13.746 0.108 1.00 62.81 113 GLN A C 1
ATOM 925 O O . GLN A 1 113 ? -16.250 -14.139 -0.172 1.00 62.81 113 GLN A O 1
ATOM 930 N N . LEU A 1 114 ? -14.086 -13.880 -0.716 1.00 65.50 114 LEU A N 1
ATOM 931 C CA . LEU A 1 114 ? -14.117 -14.732 -1.888 1.00 65.50 114 LEU A CA 1
ATOM 932 C C . LEU A 1 114 ? -13.773 -16.140 -1.416 1.00 65.50 114 LEU A C 1
ATOM 934 O O . LEU A 1 114 ? -12.732 -16.358 -0.798 1.00 65.50 114 LEU A O 1
ATOM 938 N N . GLN A 1 115 ? -14.672 -17.093 -1.656 1.00 67.19 115 GLN A N 1
ATOM 939 C CA . GLN A 1 115 ? -14.321 -18.493 -1.472 1.00 67.19 115 GLN A CA 1
ATOM 940 C C . GLN A 1 115 ? -13.457 -18.923 -2.650 1.00 67.19 115 GLN A C 1
ATOM 942 O O . GLN A 1 115 ? -13.918 -18.941 -3.791 1.00 67.19 115 GLN A O 1
ATOM 947 N N . THR A 1 116 ? -12.202 -19.257 -2.368 1.00 68.25 116 THR A N 1
ATOM 948 C CA . THR A 1 116 ? -11.316 -19.865 -3.355 1.00 68.25 116 THR A CA 1
ATOM 949 C C . THR A 1 116 ? -11.833 -21.262 -3.683 1.00 68.25 116 THR A C 1
ATOM 951 O O . THR A 1 116 ? -12.073 -22.068 -2.780 1.00 68.25 116 THR A O 1
ATOM 954 N N . ASP A 1 117 ? -12.012 -21.562 -4.970 1.00 75.62 117 ASP A N 1
ATOM 955 C CA . ASP A 1 117 ? -12.340 -22.918 -5.415 1.00 75.62 117 ASP A CA 1
ATOM 956 C C . ASP A 1 117 ? -11.241 -23.880 -4.930 1.00 75.62 117 ASP A C 1
ATOM 958 O O . ASP A 1 117 ? -10.046 -23.618 -5.088 1.00 75.62 117 ASP A O 1
ATOM 962 N N . ARG A 1 118 ? -11.657 -24.995 -4.313 1.00 76.00 118 ARG A N 1
ATOM 963 C CA . ARG A 1 118 ? -10.760 -25.974 -3.677 1.00 76.00 118 ARG A CA 1
ATOM 964 C C . ARG A 1 118 ? -9.693 -26.505 -4.631 1.00 76.00 118 ARG A C 1
ATOM 966 O O . ARG A 1 118 ? -8.635 -26.901 -4.163 1.00 76.00 118 ARG A O 1
ATOM 973 N N . ARG A 1 119 ? -9.937 -26.484 -5.945 1.00 74.94 119 ARG A N 1
ATOM 974 C CA . ARG A 1 119 ? -8.963 -26.902 -6.968 1.00 74.94 119 ARG A CA 1
ATOM 975 C C . ARG A 1 119 ? -7.724 -26.006 -7.042 1.00 74.94 119 ARG A C 1
ATOM 977 O O . ARG A 1 119 ? -6.706 -26.442 -7.566 1.00 74.94 119 ARG A O 1
ATOM 984 N N . TYR A 1 120 ? -7.802 -24.781 -6.524 1.00 70.62 120 TYR A N 1
ATOM 985 C CA . TYR A 1 120 ? -6.679 -23.841 -6.459 1.00 70.62 120 TYR A CA 1
ATOM 986 C C . TYR A 1 120 ? -6.007 -23.801 -5.081 1.00 70.62 120 TYR A C 1
ATOM 988 O O . TYR A 1 120 ? -5.094 -23.006 -4.874 1.00 70.62 120 TYR A O 1
ATOM 996 N N . ILE A 1 121 ? -6.441 -24.637 -4.134 1.00 76.44 121 ILE A N 1
ATOM 997 C CA . ILE A 1 121 ? -5.803 -24.759 -2.822 1.00 76.44 121 ILE A CA 1
ATOM 998 C C . ILE A 1 121 ? -4.731 -25.839 -2.923 1.00 76.44 121 ILE A C 1
ATOM 1000 O O . ILE A 1 121 ? -5.043 -26.999 -3.183 1.00 76.44 121 ILE A O 1
ATOM 1004 N N . TRP A 1 122 ? -3.475 -25.451 -2.720 1.00 73.56 122 TRP A N 1
ATOM 1005 C CA . TRP A 1 122 ? -2.355 -26.386 -2.699 1.00 73.56 122 TRP A CA 1
ATOM 1006 C C . TRP A 1 122 ? -2.255 -27.093 -1.350 1.00 73.56 122 TRP A C 1
ATOM 1008 O O . TRP A 1 122 ? -2.420 -26.478 -0.294 1.00 73.56 122 TRP A O 1
ATOM 1018 N N . ASN A 1 123 ? -1.949 -28.384 -1.387 1.00 75.38 123 ASN A N 1
ATOM 1019 C CA . ASN A 1 123 ? -1.645 -29.174 -0.201 1.00 75.38 123 ASN A CA 1
ATOM 1020 C C . ASN A 1 123 ? -0.206 -28.911 0.279 1.00 75.38 123 ASN A C 1
ATOM 1022 O O . ASN A 1 123 ? 0.644 -28.453 -0.483 1.00 75.38 123 ASN A O 1
ATOM 1026 N N . ASN A 1 124 ? 0.097 -29.240 1.540 1.00 68.94 124 ASN A N 1
ATOM 1027 C CA . ASN A 1 124 ? 1.434 -29.030 2.120 1.00 68.94 124 ASN A CA 1
ATOM 1028 C C . ASN A 1 124 ? 2.559 -29.686 1.302 1.00 68.94 124 ASN A C 1
ATOM 1030 O O . ASN A 1 124 ? 3.622 -29.091 1.139 1.00 68.94 124 ASN A O 1
ATOM 1034 N N . ASP A 1 125 ? 2.301 -30.858 0.724 1.00 67.25 125 ASP A N 1
ATOM 1035 C CA . ASP A 1 125 ? 3.269 -31.576 -0.113 1.00 67.25 125 ASP A CA 1
ATOM 1036 C C . ASP A 1 125 ? 3.507 -30.891 -1.473 1.00 67.25 125 ASP A C 1
ATOM 1038 O O . ASP A 1 125 ? 4.521 -31.124 -2.121 1.00 67.25 125 ASP A O 1
ATOM 1042 N N . GLU A 1 126 ? 2.589 -30.018 -1.903 1.00 65.31 126 GLU A N 1
ATOM 1043 C CA . GLU A 1 126 ? 2.700 -29.215 -3.128 1.00 65.31 126 GLU A CA 1
ATOM 1044 C C . GLU A 1 126 ? 3.367 -27.850 -2.873 1.00 65.31 126 GLU A C 1
ATOM 1046 O O . GLU A 1 126 ? 3.843 -27.208 -3.812 1.00 65.31 126 GLU A O 1
ATOM 1051 N N . LEU A 1 127 ? 3.412 -27.407 -1.611 1.00 64.75 127 LEU A N 1
ATOM 1052 C CA . LEU A 1 127 ? 4.079 -26.174 -1.178 1.00 64.75 127 LEU A CA 1
ATOM 1053 C C . LEU A 1 127 ? 5.584 -26.369 -0.973 1.00 64.75 127 LEU A C 1
ATOM 1055 O O . LEU A 1 127 ? 6.360 -25.431 -1.160 1.00 64.75 127 LEU A O 1
ATOM 1059 N N . LEU A 1 128 ? 6.003 -27.574 -0.582 1.00 63.28 128 LEU A N 1
ATOM 1060 C CA . LEU A 1 128 ? 7.403 -27.886 -0.320 1.00 63.28 128 LEU A CA 1
ATOM 1061 C C . LEU A 1 128 ? 8.116 -28.287 -1.622 1.00 63.28 128 LEU A C 1
ATOM 1063 O O . LEU A 1 128 ? 7.671 -29.206 -2.311 1.00 63.28 128 LEU A O 1
ATOM 1067 N N . PRO A 1 129 ? 9.231 -27.629 -1.992 1.00 59.12 129 PRO A N 1
ATOM 1068 C CA . PRO A 1 129 ? 9.958 -27.995 -3.197 1.00 59.12 129 PRO A CA 1
ATOM 1069 C C . PRO A 1 129 ? 10.557 -29.399 -3.060 1.00 59.12 129 PRO A C 1
ATOM 1071 O O . PRO A 1 129 ? 11.336 -29.663 -2.147 1.00 59.12 129 PRO A O 1
ATOM 1074 N N . THR A 1 130 ? 10.267 -30.279 -4.019 1.00 57.06 130 THR A N 1
ATOM 1075 C CA . THR A 1 130 ? 10.989 -31.554 -4.199 1.00 57.06 130 THR A CA 1
ATOM 1076 C C . THR A 1 130 ? 12.414 -31.329 -4.714 1.00 57.06 130 THR A C 1
ATOM 1078 O O . THR A 1 130 ? 13.289 -32.149 -4.464 1.00 57.06 130 THR A O 1
ATOM 1081 N N . ASN A 1 131 ? 12.660 -30.199 -5.388 1.00 55.66 131 ASN A N 1
ATOM 1082 C CA . ASN A 1 131 ? 13.979 -29.669 -5.729 1.00 55.66 131 ASN A CA 1
ATOM 1083 C C . ASN A 1 131 ? 13.910 -28.132 -5.721 1.00 55.66 131 ASN A C 1
ATOM 1085 O O . ASN A 1 131 ? 13.139 -27.571 -6.503 1.00 55.66 131 ASN A O 1
ATOM 1089 N N . PRO A 1 132 ? 14.668 -27.420 -4.867 1.00 55.44 132 PRO A N 1
ATOM 1090 C CA . PRO A 1 132 ? 14.653 -25.964 -4.861 1.00 55.44 132 PRO A CA 1
ATOM 1091 C C . PRO A 1 132 ? 15.222 -25.445 -6.185 1.00 55.44 132 PRO A C 1
ATOM 1093 O O . PRO A 1 132 ? 16.410 -25.592 -6.472 1.00 55.44 132 PRO A O 1
ATOM 1096 N N . VAL A 1 133 ? 14.365 -24.839 -7.008 1.00 55.50 133 VAL A N 1
ATOM 1097 C CA . VAL A 1 133 ? 14.780 -24.204 -8.261 1.00 55.50 133 VAL A CA 1
ATOM 1098 C C . VAL A 1 133 ? 15.632 -22.983 -7.908 1.00 55.50 133 VAL A C 1
ATOM 1100 O O . VAL A 1 133 ? 15.122 -21.953 -7.458 1.00 55.50 133 VAL A O 1
ATOM 1103 N N . ASN A 1 134 ? 16.947 -23.128 -8.062 1.00 50.03 134 ASN A N 1
ATOM 1104 C CA . ASN A 1 134 ? 17.955 -22.119 -7.739 1.00 50.03 134 ASN A CA 1
ATOM 1105 C C . ASN A 1 134 ? 18.379 -21.351 -9.005 1.00 50.03 134 ASN A C 1
ATOM 1107 O O . ASN A 1 134 ? 19.562 -21.254 -9.326 1.00 50.03 134 ASN A O 1
ATOM 1111 N N . THR A 1 135 ? 17.409 -20.881 -9.792 1.00 50.38 135 THR A N 1
ATOM 1112 C CA . THR A 1 135 ? 17.668 -20.047 -10.971 1.00 50.38 135 THR A CA 1
ATOM 1113 C C . THR A 1 135 ? 17.881 -18.587 -10.574 1.00 50.38 135 THR A C 1
ATOM 1115 O O . THR A 1 135 ? 17.301 -18.084 -9.616 1.00 50.38 135 THR A O 1
ATOM 1118 N N . LEU A 1 136 ? 18.794 -17.929 -11.291 1.00 46.75 136 LEU A N 1
ATOM 1119 C CA . LEU A 1 136 ? 19.298 -16.575 -11.045 1.00 46.75 136 LEU A CA 1
ATOM 1120 C C . LEU A 1 136 ? 18.171 -15.531 -10.882 1.00 46.75 136 LEU A C 1
ATOM 1122 O O . LEU A 1 136 ? 17.418 -15.266 -11.820 1.00 46.75 136 LEU A O 1
ATOM 1126 N N . TYR A 1 137 ? 18.146 -14.892 -9.705 1.00 51.47 137 TYR A N 1
ATOM 1127 C CA . TYR A 1 137 ? 17.149 -13.924 -9.217 1.00 51.47 137 TYR A CA 1
ATOM 1128 C C . TYR A 1 137 ? 16.783 -12.794 -10.196 1.00 51.47 137 TYR A C 1
ATOM 1130 O O . TYR A 1 137 ? 15.617 -12.423 -10.297 1.00 51.47 137 TYR A O 1
ATOM 1138 N N . VAL A 1 138 ? 17.750 -12.268 -10.953 1.00 48.91 138 VAL A N 1
ATOM 1139 C CA . VAL A 1 138 ? 17.553 -11.056 -11.772 1.00 48.91 138 VAL A CA 1
ATOM 1140 C C . VAL A 1 138 ? 16.578 -11.285 -12.936 1.00 48.91 138 VAL A C 1
ATOM 1142 O O . VAL A 1 138 ? 15.798 -10.399 -13.264 1.00 48.91 138 VAL A O 1
ATOM 1145 N N . SER A 1 139 ? 16.553 -12.483 -13.538 1.00 55.91 139 SER A N 1
ATOM 1146 C CA . SER A 1 139 ? 15.619 -12.757 -14.649 1.00 55.91 139 SER A CA 1
ATOM 1147 C C .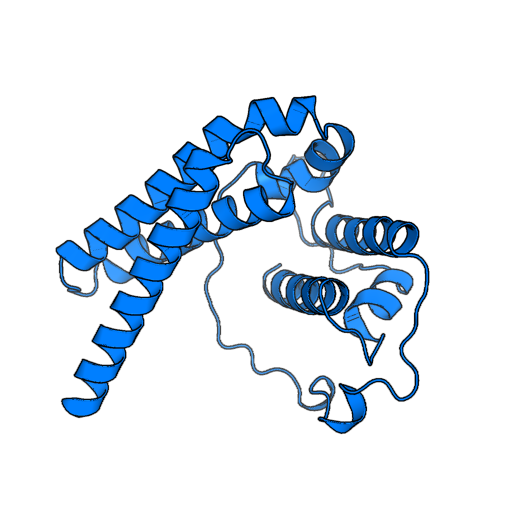 SER A 1 139 ? 14.182 -13.019 -14.184 1.00 55.91 139 SER A C 1
ATOM 1149 O O . SER A 1 139 ? 13.251 -12.941 -14.989 1.00 55.91 139 SER A O 1
ATOM 1151 N N . GLU A 1 140 ? 14.008 -13.361 -12.903 1.00 67.25 140 GLU A N 1
ATOM 1152 C CA . GLU A 1 140 ? 12.718 -13.723 -12.311 1.00 67.25 140 GLU A CA 1
ATOM 1153 C C . GLU A 1 140 ? 11.969 -12.487 -11.798 1.00 67.25 140 GLU A C 1
ATOM 1155 O O . GLU A 1 140 ? 10.755 -12.410 -11.980 1.00 67.25 140 GLU A O 1
ATOM 1160 N N . GLU A 1 141 ? 12.680 -11.492 -11.255 1.00 72.00 141 GLU A N 1
ATOM 1161 C CA . GLU A 1 141 ? 12.105 -10.205 -10.836 1.00 72.00 141 GLU A CA 1
ATOM 1162 C C . GLU A 1 141 ? 11.500 -9.460 -12.035 1.00 72.00 141 GLU A C 1
ATOM 1164 O O . GLU A 1 141 ? 10.292 -9.219 -12.060 1.00 72.00 141 GLU A O 1
ATOM 1169 N N . ASP A 1 142 ? 12.286 -9.246 -13.098 1.00 75.75 142 ASP A N 1
ATOM 1170 C CA . ASP A 1 142 ? 11.833 -8.590 -14.333 1.00 75.75 142 ASP A CA 1
ATOM 1171 C C . ASP A 1 142 ? 10.602 -9.271 -14.957 1.00 75.75 142 ASP A C 1
ATOM 1173 O O . ASP A 1 142 ? 9.710 -8.599 -15.493 1.00 75.75 142 ASP A O 1
ATOM 1177 N N . GLN A 1 143 ? 10.540 -10.607 -14.880 1.00 78.00 143 GLN A N 1
ATOM 1178 C CA . GLN A 1 143 ? 9.391 -11.397 -15.327 1.00 78.00 143 GLN A CA 1
ATOM 1179 C C . GLN A 1 143 ? 8.177 -11.201 -14.424 1.00 78.00 143 GLN A C 1
ATOM 1181 O O . GLN A 1 143 ? 7.094 -10.918 -14.937 1.00 78.00 143 GLN A O 1
ATOM 1186 N N . SER A 1 144 ? 8.339 -11.318 -13.106 1.00 81.56 144 SER A N 1
ATOM 1187 C CA . SER A 1 144 ? 7.237 -11.136 -12.158 1.00 81.56 144 SER A CA 1
ATOM 1188 C C . SER A 1 144 ? 6.636 -9.735 -12.265 1.00 81.56 144 SER A C 1
ATOM 1190 O O . SER A 1 144 ? 5.420 -9.570 -12.351 1.00 81.56 144 SER A O 1
ATOM 1192 N N . ASP A 1 145 ? 7.485 -8.731 -12.439 1.00 80.12 145 ASP A N 1
ATOM 1193 C CA . ASP A 1 145 ? 7.084 -7.355 -12.651 1.00 80.12 145 ASP A CA 1
ATOM 1194 C C . ASP A 1 145 ? 6.391 -7.130 -13.983 1.00 80.12 145 ASP A C 1
ATOM 1196 O O . ASP A 1 145 ? 5.498 -6.288 -14.101 1.00 80.12 145 ASP A O 1
ATOM 1200 N N . ARG A 1 146 ? 6.821 -7.842 -15.032 1.00 81.69 146 ARG A N 1
ATOM 1201 C CA . ARG A 1 146 ? 6.102 -7.836 -16.307 1.00 81.69 146 ARG A CA 1
ATOM 1202 C C . ARG A 1 146 ? 4.691 -8.372 -16.103 1.00 81.69 146 ARG A C 1
ATOM 1204 O O . ARG A 1 146 ? 3.759 -7.777 -16.625 1.00 81.69 146 ARG A O 1
ATOM 1211 N N . CYS A 1 147 ? 4.529 -9.425 -15.310 1.00 85.19 147 CYS A N 1
ATOM 1212 C CA . CYS A 1 147 ? 3.219 -9.976 -14.996 1.00 85.19 147 CYS A CA 1
ATOM 1213 C C . CYS A 1 147 ? 2.363 -9.007 -14.184 1.00 85.19 147 CYS A C 1
ATOM 1215 O O . CYS A 1 147 ? 1.208 -8.787 -14.543 1.00 85.19 147 CYS A O 1
ATOM 1217 N N . PHE A 1 148 ? 2.920 -8.345 -13.165 1.00 81.25 148 PHE A N 1
ATOM 1218 C CA . PHE A 1 148 ? 2.211 -7.268 -12.470 1.00 81.25 148 PHE A CA 1
ATOM 1219 C C . PHE A 1 148 ? 1.811 -6.139 -13.425 1.00 81.25 148 PHE A C 1
ATOM 1221 O O . PHE A 1 148 ? 0.684 -5.657 -13.359 1.00 81.25 148 PHE A O 1
ATOM 1228 N N . ALA A 1 149 ? 2.673 -5.754 -14.367 1.00 77.12 149 ALA A N 1
ATOM 1229 C CA . ALA A 1 149 ? 2.316 -4.777 -15.392 1.00 77.12 149 ALA A CA 1
ATOM 1230 C C . ALA A 1 149 ? 1.224 -5.295 -16.352 1.00 77.12 149 ALA A C 1
ATOM 1232 O O . ALA A 1 149 ? 0.328 -4.537 -16.699 1.00 77.12 149 ALA A O 1
ATOM 1233 N N . GLU A 1 150 ? 1.226 -6.568 -16.757 1.00 80.62 150 GLU A N 1
ATOM 1234 C CA . GLU A 1 150 ? 0.141 -7.153 -17.567 1.00 80.62 150 GLU A CA 1
ATOM 1235 C C . GLU A 1 150 ? -1.204 -7.130 -16.824 1.00 80.62 150 GLU A C 1
ATOM 1237 O O . GLU A 1 150 ? -2.244 -6.861 -17.434 1.00 80.62 150 GLU A O 1
ATOM 1242 N N . LEU A 1 151 ? -1.168 -7.371 -15.510 1.00 78.12 151 LEU A N 1
ATOM 1243 C CA . LEU A 1 151 ? -2.331 -7.343 -14.628 1.00 78.12 151 LEU A CA 1
ATOM 1244 C C . LEU A 1 151 ? -2.856 -5.913 -14.398 1.00 78.12 151 LEU A C 1
ATOM 1246 O O . LEU A 1 151 ? -4.066 -5.704 -14.336 1.00 78.12 151 LEU A O 1
ATOM 1250 N N . LEU A 1 152 ? -1.957 -4.930 -14.273 1.00 72.94 152 LEU A N 1
ATOM 1251 C CA . LEU A 1 152 ? -2.263 -3.610 -13.696 1.00 72.94 152 LEU A CA 1
ATOM 1252 C C . LEU A 1 152 ? -2.162 -2.450 -14.695 1.00 72.94 152 LEU A C 1
ATOM 1254 O O . LEU A 1 152 ? -2.742 -1.384 -14.479 1.00 72.94 152 LEU A O 1
ATOM 1258 N N . SER A 1 153 ? -1.447 -2.641 -15.800 1.00 62.34 153 SER A N 1
ATOM 1259 C CA . SER A 1 153 ? -1.131 -1.612 -16.790 1.00 62.34 153 SER A CA 1
ATOM 1260 C C . SER A 1 153 ? -1.773 -1.940 -18.135 1.00 62.34 153 SER A C 1
ATOM 1262 O O . SER A 1 153 ? -1.105 -2.307 -19.099 1.00 62.34 153 SER A O 1
ATOM 1264 N N . LYS A 1 154 ? -3.086 -1.715 -18.243 1.00 58.66 154 LYS A N 1
ATOM 1265 C CA . LYS A 1 154 ? -3.738 -1.501 -19.544 1.00 58.66 154 LYS A CA 1
ATOM 1266 C C . LYS A 1 154 ? -4.324 -0.101 -19.579 1.00 58.66 154 LYS A C 1
ATOM 1268 O O . LYS A 1 154 ? -5.443 0.153 -19.144 1.00 58.66 154 LYS A O 1
ATOM 1273 N N . LYS A 1 155 ? -3.489 0.821 -20.059 1.00 47.72 155 LYS A N 1
ATOM 1274 C CA . LYS A 1 155 ? -3.856 2.202 -20.372 1.00 47.72 155 LYS A CA 1
ATOM 1275 C C . LYS A 1 155 ? -4.926 2.159 -21.467 1.00 47.72 155 LYS A C 1
ATOM 1277 O O . LYS A 1 155 ? -4.627 1.737 -22.583 1.00 47.72 155 LYS A O 1
ATOM 1282 N N . LEU A 1 156 ? -6.153 2.569 -21.162 1.00 49.53 156 LEU A N 1
ATOM 1283 C CA . LEU A 1 156 ? -7.108 2.917 -22.208 1.00 49.53 156 LEU A CA 1
ATOM 1284 C C . LEU A 1 156 ? -6.784 4.321 -22.757 1.00 49.53 156 LEU A C 1
ATOM 1286 O O . LEU A 1 156 ? -6.184 5.132 -22.043 1.00 49.53 156 LEU A O 1
ATOM 1290 N N . PRO A 1 157 ? -7.171 4.630 -24.010 1.00 40.97 157 PRO A N 1
ATOM 1291 C CA 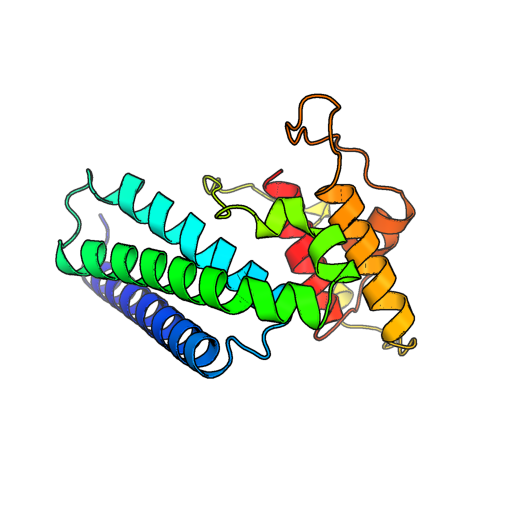. PRO A 1 157 ? -6.960 5.946 -24.626 1.00 40.97 157 PRO A CA 1
ATOM 1292 C C . PRO A 1 157 ? -7.571 7.125 -23.847 1.00 40.97 157 PRO A C 1
ATOM 1294 O O . PRO A 1 157 ? -7.165 8.263 -24.050 1.00 40.97 157 PRO A O 1
ATOM 1297 N N . ASP A 1 158 ? -8.530 6.856 -22.961 1.00 50.19 158 ASP A N 1
ATOM 1298 C CA . ASP A 1 158 ? -9.256 7.825 -22.132 1.00 50.19 158 ASP A CA 1
ATOM 1299 C C . ASP A 1 158 ? -8.624 8.052 -20.741 1.00 50.19 158 ASP A C 1
ATOM 1301 O O . ASP A 1 158 ? -9.132 8.845 -19.951 1.00 50.19 158 ASP A O 1
ATOM 1305 N N . GLY A 1 159 ? -7.515 7.373 -20.423 1.00 48.41 159 GLY A N 1
ATOM 1306 C CA . GLY A 1 159 ? -6.856 7.470 -19.119 1.00 48.41 159 GLY A CA 1
ATOM 1307 C C . GLY A 1 159 ? -7.522 6.658 -18.001 1.00 48.41 159 GLY A C 1
ATOM 1308 O O . GLY A 1 159 ? -7.025 6.673 -16.873 1.00 48.41 159 GLY A O 1
ATOM 1309 N N . HIS A 1 160 ? -8.592 5.908 -18.285 1.00 46.94 160 HIS A N 1
ATOM 1310 C CA . HIS A 1 160 ? -9.201 4.999 -17.321 1.00 46.94 160 HIS A CA 1
ATOM 1311 C C . HIS A 1 160 ? -8.507 3.628 -17.323 1.00 46.94 160 HIS A C 1
ATOM 1313 O O . HIS A 1 160 ? -8.142 3.065 -18.355 1.00 46.94 160 HIS A O 1
ATOM 1319 N N . LEU A 1 161 ? -8.320 3.064 -16.129 1.00 50.56 161 LEU A N 1
ATOM 1320 C CA . LEU A 1 161 ? -7.844 1.693 -15.959 1.00 50.56 161 LEU A CA 1
ATOM 1321 C C . LEU A 1 161 ? -9.048 0.764 -16.084 1.00 50.56 161 LEU A C 1
ATOM 1323 O O . LEU A 1 161 ? -9.889 0.721 -15.186 1.00 50.56 161 LEU A O 1
ATOM 1327 N N . ARG A 1 162 ? -9.142 0.027 -17.191 1.00 51.06 162 ARG A N 1
ATOM 1328 C CA . ARG A 1 162 ? -10.104 -1.069 -17.327 1.00 51.06 162 ARG A CA 1
ATOM 1329 C C . ARG A 1 162 ? -9.338 -2.377 -17.267 1.00 51.06 162 ARG A C 1
ATOM 1331 O O . ARG A 1 162 ? -8.465 -2.622 -18.098 1.00 51.06 162 ARG A O 1
ATOM 1338 N N . ALA A 1 163 ? -9.673 -3.201 -16.280 1.00 52.34 163 ALA A N 1
ATOM 1339 C CA . ALA A 1 163 ? -9.192 -4.566 -16.180 1.00 52.34 163 ALA A CA 1
ATOM 1340 C C . ALA A 1 163 ? -9.590 -5.316 -17.457 1.00 52.34 163 ALA A C 1
ATOM 1342 O O . ALA A 1 163 ? -10.759 -5.628 -17.674 1.00 52.34 163 ALA A O 1
ATOM 1343 N N . VAL A 1 164 ? -8.636 -5.558 -18.351 1.00 54.59 164 VAL A N 1
ATOM 1344 C CA . VAL A 1 164 ? -8.823 -6.564 -19.395 1.00 54.59 164 VAL A CA 1
ATOM 1345 C C . VAL A 1 164 ? -8.165 -7.812 -18.843 1.00 54.59 164 VAL A C 1
ATOM 1347 O O . VAL A 1 164 ? -6.933 -7.875 -18.841 1.00 54.59 164 VAL A O 1
ATOM 1350 N N . CYS A 1 165 ? -8.984 -8.758 -18.370 1.00 64.12 165 CYS A N 1
ATOM 1351 C CA . CYS A 1 165 ? -8.611 -10.075 -17.836 1.00 64.12 165 CYS A CA 1
ATOM 1352 C C . CYS A 1 165 ? -7.930 -10.949 -18.905 1.00 64.12 165 CYS A C 1
ATOM 1354 O O . CYS A 1 165 ? -8.439 -11.986 -19.311 1.00 64.12 165 CYS A O 1
ATOM 1356 N N . ASN A 1 166 ? -6.806 -10.482 -19.432 1.00 73.19 166 ASN A N 1
ATOM 1357 C CA . ASN A 1 166 ? -6.005 -11.158 -20.434 1.00 73.19 166 ASN A CA 1
ATOM 1358 C C . ASN A 1 166 ? -4.551 -11.053 -19.975 1.00 73.19 166 ASN A C 1
ATOM 1360 O O . ASN A 1 166 ? -3.841 -10.112 -20.345 1.00 73.19 166 ASN A O 1
ATOM 1364 N N . ILE A 1 167 ? -4.214 -11.954 -19.054 1.00 82.88 167 ILE A N 1
ATOM 1365 C CA . ILE A 1 167 ? -2.875 -12.221 -18.528 1.00 82.88 167 ILE A CA 1
ATOM 1366 C C . ILE A 1 167 ? -2.251 -13.248 -19.474 1.00 82.88 167 ILE A C 1
ATOM 1368 O O . ILE A 1 167 ? -2.930 -14.203 -19.846 1.00 82.88 167 ILE A O 1
ATOM 1372 N N . SER A 1 168 ? -0.995 -13.063 -19.887 1.00 86.75 168 SER A N 1
ATOM 1373 C CA . SER A 1 168 ? -0.350 -14.023 -20.787 1.00 86.75 168 SER A CA 1
ATOM 1374 C C . SER A 1 168 ? -0.198 -15.403 -20.145 1.00 86.75 168 SER A C 1
ATOM 1376 O O . SER A 1 168 ? 0.004 -15.516 -18.933 1.00 86.75 168 SER A O 1
ATOM 1378 N N . ASP A 1 169 ? -0.194 -16.453 -20.970 1.00 86.81 169 ASP A N 1
ATOM 1379 C CA . ASP A 1 169 ? 0.050 -17.828 -20.513 1.00 86.81 169 ASP A CA 1
ATOM 1380 C C . ASP A 1 169 ? 1.377 -17.946 -19.754 1.00 86.81 169 ASP A C 1
ATOM 1382 O O . ASP A 1 169 ? 1.462 -18.658 -18.758 1.00 86.81 169 ASP A O 1
ATOM 1386 N N . LEU A 1 170 ? 2.401 -17.180 -20.155 1.00 86.50 170 LEU A N 1
ATOM 1387 C CA . LEU A 1 170 ? 3.673 -17.135 -19.433 1.00 86.50 170 LEU A CA 1
ATOM 1388 C C . LEU A 1 170 ? 3.490 -16.630 -17.995 1.00 86.50 170 LEU A C 1
ATOM 1390 O O . LEU A 1 170 ? 4.083 -17.176 -17.068 1.00 86.50 170 LEU A O 1
ATOM 1394 N N . CYS A 1 171 ? 2.684 -15.587 -17.806 1.00 87.88 171 CYS A N 1
ATOM 1395 C CA . CYS A 1 171 ? 2.424 -15.032 -16.486 1.00 87.88 171 CYS A CA 1
ATOM 1396 C C . CYS A 1 171 ? 1.536 -15.935 -15.637 1.00 87.88 171 CYS A C 1
ATOM 1398 O O . CYS A 1 171 ? 1.795 -16.065 -14.443 1.00 87.88 171 CYS A O 1
ATOM 1400 N N . MET A 1 172 ? 0.564 -16.619 -16.240 1.00 86.88 172 MET A N 1
ATOM 1401 C CA . MET A 1 172 ? -0.199 -17.663 -15.554 1.00 86.88 172 MET A CA 1
ATOM 1402 C C . MET A 1 172 ? 0.715 -18.807 -15.099 1.00 86.88 172 MET A C 1
ATOM 1404 O O . MET A 1 172 ? 0.695 -19.191 -13.929 1.00 86.88 172 MET A O 1
ATOM 1408 N N . GLU A 1 173 ? 1.597 -19.285 -15.975 1.00 86.19 173 GLU A N 1
ATOM 1409 C CA . GLU A 1 173 ? 2.532 -20.366 -15.661 1.00 86.19 173 GLU A CA 1
ATOM 1410 C C . GLU A 1 173 ? 3.478 -19.995 -14.510 1.00 86.19 173 GLU A C 1
ATOM 1412 O O . GLU A 1 173 ? 3.657 -20.748 -13.549 1.00 86.19 173 GLU A O 1
ATOM 1417 N N . LYS A 1 174 ? 4.055 -18.792 -14.558 1.00 83.06 174 LYS A N 1
ATOM 1418 C CA . LYS A 1 174 ? 5.030 -18.329 -13.563 1.00 83.06 174 LYS A CA 1
ATOM 1419 C C . LYS A 1 174 ? 4.397 -17.906 -12.238 1.00 83.06 174 LYS A C 1
ATOM 1421 O O . LYS A 1 174 ? 4.894 -18.279 -11.176 1.00 83.06 174 LYS A O 1
ATOM 1426 N N . MET A 1 175 ? 3.314 -17.134 -12.283 1.00 85.94 175 MET A N 1
ATOM 1427 C CA . MET A 1 175 ? 2.745 -16.508 -11.086 1.00 85.94 175 MET A CA 1
ATOM 1428 C C . MET A 1 175 ? 1.674 -17.361 -10.408 1.00 85.94 175 MET A C 1
ATOM 1430 O O . MET A 1 175 ? 1.418 -17.159 -9.224 1.00 85.94 175 MET A O 1
ATOM 1434 N N . VAL A 1 176 ? 1.060 -18.303 -11.133 1.00 83.12 176 VAL A N 1
ATOM 1435 C CA . VAL A 1 176 ? -0.051 -19.119 -10.620 1.00 83.12 176 VAL A CA 1
ATOM 1436 C C . VAL A 1 176 ? 0.251 -20.613 -10.652 1.00 83.12 176 VAL A C 1
ATOM 1438 O O . VAL A 1 176 ? -0.170 -21.303 -9.736 1.00 83.12 176 VAL A O 1
ATOM 1441 N N . HIS A 1 177 ? 0.945 -21.150 -11.660 1.00 81.25 177 HIS A N 1
ATOM 1442 C CA . HIS A 1 177 ? 1.148 -22.608 -11.766 1.00 81.25 177 HIS A CA 1
ATOM 1443 C C . HIS A 1 177 ? 2.470 -23.111 -11.183 1.00 81.25 177 HIS A C 1
ATOM 1445 O O . HIS A 1 177 ? 2.557 -24.274 -10.786 1.00 81.25 177 HIS A O 1
ATOM 1451 N N . THR A 1 178 ? 3.487 -22.255 -11.082 1.00 81.69 178 THR A N 1
ATOM 1452 C CA . THR A 1 178 ? 4.793 -22.635 -10.531 1.00 81.69 178 THR A CA 1
ATOM 1453 C C . THR A 1 178 ? 4.683 -22.916 -9.031 1.00 81.69 178 THR A C 1
ATOM 1455 O O . THR A 1 178 ? 4.244 -22.060 -8.270 1.00 81.69 178 THR A O 1
ATOM 1458 N N . ARG A 1 179 ? 5.117 -24.101 -8.594 1.00 79.44 179 ARG A N 1
ATOM 1459 C CA . ARG A 1 179 ? 5.040 -24.568 -7.198 1.00 79.44 179 ARG A CA 1
ATOM 1460 C C . ARG A 1 179 ? 6.414 -24.610 -6.529 1.00 79.44 179 ARG A C 1
ATOM 1462 O O . ARG A 1 179 ? 7.440 -24.511 -7.199 1.00 79.44 179 ARG A O 1
ATOM 1469 N N . GLY A 1 180 ? 6.438 -24.790 -5.207 1.00 75.31 180 GLY A N 1
ATOM 1470 C CA . GLY A 1 180 ? 7.683 -24.949 -4.445 1.00 75.31 180 GLY A CA 1
ATOM 1471 C C . GLY A 1 180 ? 8.539 -23.680 -4.347 1.00 75.31 180 GLY A C 1
ATOM 1472 O O . GLY A 1 180 ? 9.740 -23.766 -4.085 1.00 75.31 180 GLY A O 1
ATOM 1473 N N . LEU A 1 181 ? 7.953 -22.501 -4.580 1.00 77.69 181 LEU A N 1
ATOM 1474 C CA . LEU A 1 181 ? 8.644 -21.228 -4.389 1.00 77.69 181 LEU A CA 1
ATOM 1475 C C . LEU A 1 181 ? 8.728 -20.875 -2.902 1.00 77.69 181 LEU A C 1
ATOM 1477 O O . LEU A 1 181 ? 7.845 -21.191 -2.108 1.00 77.69 181 LEU A O 1
ATOM 1481 N N . SER A 1 182 ? 9.794 -20.175 -2.528 1.00 77.06 182 SER A N 1
ATOM 1482 C CA . SER A 1 182 ? 10.028 -19.710 -1.163 1.00 77.06 182 SER A CA 1
ATOM 1483 C C . SER A 1 182 ? 10.584 -18.287 -1.152 1.00 77.06 182 SER A C 1
ATOM 1485 O O . SER A 1 182 ? 11.029 -17.761 -2.181 1.00 77.06 182 SER A O 1
ATOM 1487 N N . GLY A 1 183 ? 10.533 -17.649 0.020 1.00 77.25 183 GLY A N 1
ATOM 1488 C CA . GLY A 1 183 ? 11.021 -16.286 0.219 1.00 77.25 183 GLY A CA 1
ATOM 1489 C C . GLY A 1 183 ? 10.310 -15.274 -0.682 1.00 77.25 183 GLY A C 1
ATOM 1490 O O . GLY A 1 183 ? 9.095 -15.332 -0.860 1.00 77.25 183 GLY A O 1
ATOM 1491 N N . TYR A 1 184 ? 11.086 -14.365 -1.273 1.00 75.69 184 TYR A N 1
ATOM 1492 C CA . TYR A 1 184 ? 10.591 -13.254 -2.095 1.00 75.69 184 TYR A CA 1
ATOM 1493 C C . TYR A 1 184 ? 9.702 -13.701 -3.269 1.00 75.69 184 TYR A C 1
ATOM 1495 O O . TYR A 1 184 ? 8.693 -13.071 -3.572 1.00 75.69 184 TYR A O 1
ATOM 1503 N N . ARG A 1 185 ? 10.008 -14.852 -3.876 1.00 77.88 185 ARG A N 1
ATOM 1504 C CA . ARG A 1 185 ? 9.258 -15.383 -5.024 1.00 77.88 185 ARG A CA 1
ATOM 1505 C C . ARG A 1 185 ? 7.853 -15.838 -4.646 1.00 77.88 185 ARG A C 1
ATOM 1507 O O . ARG A 1 185 ? 6.900 -15.577 -5.375 1.00 77.88 185 ARG A O 1
ATOM 1514 N N . LEU A 1 186 ? 7.720 -16.471 -3.480 1.00 80.44 186 LEU A N 1
ATOM 1515 C CA . LEU A 1 186 ? 6.412 -16.828 -2.938 1.00 80.44 186 LEU A CA 1
ATOM 1516 C C . LEU A 1 186 ? 5.607 -15.567 -2.605 1.00 80.44 186 LEU A C 1
ATOM 1518 O O . LEU A 1 186 ? 4.422 -15.501 -2.919 1.00 80.44 186 LEU A O 1
ATOM 1522 N N . THR A 1 187 ? 6.254 -14.541 -2.041 1.00 82.31 187 THR A N 1
ATOM 1523 C CA . THR A 1 187 ? 5.611 -13.243 -1.791 1.00 82.31 187 THR A CA 1
ATOM 1524 C C . THR A 1 187 ? 5.047 -12.643 -3.078 1.00 82.31 187 THR A C 1
ATOM 1526 O O . THR A 1 187 ? 3.907 -12.185 -3.079 1.00 82.31 187 THR A O 1
ATOM 1529 N N . HIS A 1 188 ? 5.789 -12.708 -4.188 1.00 84.62 188 HIS A N 1
ATOM 1530 C CA . HIS A 1 188 ? 5.326 -12.223 -5.491 1.00 84.62 188 HIS A CA 1
ATOM 1531 C C . HIS A 1 188 ? 4.111 -13.003 -6.009 1.00 84.62 188 HIS A C 1
ATOM 1533 O O . HIS A 1 188 ? 3.160 -12.380 -6.476 1.00 84.62 188 HIS A O 1
ATOM 1539 N N . GLN A 1 189 ? 4.076 -14.333 -5.873 1.00 84.19 189 GLN A N 1
ATOM 1540 C CA . GLN A 1 189 ? 2.890 -15.122 -6.240 1.00 84.19 189 GLN A CA 1
ATOM 1541 C C . GLN A 1 189 ? 1.669 -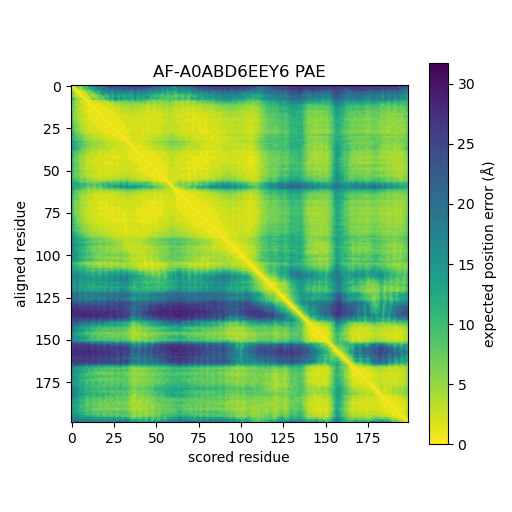14.783 -5.381 1.00 84.19 189 GLN A C 1
ATOM 1543 O O . GLN A 1 189 ? 0.581 -14.560 -5.912 1.00 84.19 189 GLN A O 1
ATOM 1548 N N . VAL A 1 190 ? 1.846 -14.692 -4.059 1.00 82.00 190 VAL A N 1
ATOM 1549 C CA . VAL A 1 190 ? 0.762 -14.338 -3.130 1.00 82.00 190 VAL A CA 1
ATOM 1550 C C . VAL A 1 190 ? 0.227 -12.943 -3.437 1.00 82.00 190 VAL A C 1
ATOM 1552 O O . VAL A 1 190 ? -0.989 -12.746 -3.479 1.00 82.00 190 VAL A O 1
ATOM 1555 N N . LEU A 1 191 ? 1.114 -11.980 -3.687 1.00 81.31 191 LEU A N 1
ATOM 1556 C CA . LEU A 1 191 ? 0.731 -10.615 -4.021 1.00 81.31 191 LEU A CA 1
ATOM 1557 C C . LEU A 1 191 ? 0.017 -10.551 -5.375 1.00 81.31 191 LEU A C 1
ATOM 1559 O O . LEU A 1 191 ? -1.034 -9.924 -5.476 1.00 81.31 191 LEU A O 1
ATOM 1563 N N . PHE A 1 192 ? 0.531 -11.241 -6.393 1.00 83.19 192 PHE A N 1
ATOM 1564 C CA . PHE A 1 192 ? -0.093 -11.319 -7.712 1.00 83.19 192 PHE A CA 1
ATOM 1565 C C . PHE A 1 192 ? -1.496 -11.918 -7.645 1.00 83.19 192 PHE A C 1
ATOM 1567 O O . PH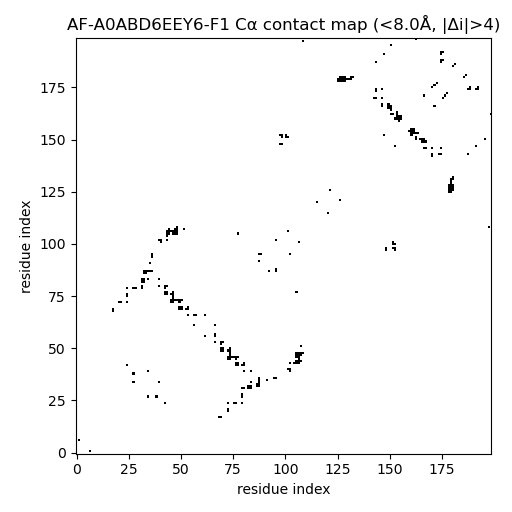E A 1 192 ? -2.440 -11.316 -8.153 1.00 83.19 192 PHE A O 1
ATOM 1574 N N . ALA A 1 193 ? -1.655 -13.048 -6.950 1.00 80.81 193 ALA A N 1
ATOM 1575 C CA . ALA A 1 193 ? -2.954 -13.674 -6.739 1.00 80.81 193 ALA A CA 1
ATOM 1576 C C . ALA A 1 193 ? -3.906 -12.733 -5.984 1.00 80.81 193 ALA A C 1
ATOM 1578 O O . ALA A 1 193 ? -5.036 -12.521 -6.420 1.00 80.81 193 ALA A O 1
ATOM 1579 N N . SER A 1 194 ? -3.431 -12.101 -4.908 1.00 76.81 194 SER A N 1
ATOM 1580 C CA . SER A 1 194 ? -4.231 -11.168 -4.108 1.00 76.81 194 SER A CA 1
ATOM 1581 C C . SER A 1 194 ? -4.720 -9.985 -4.938 1.00 76.81 194 SER A C 1
ATOM 1583 O O . SER A 1 194 ? -5.904 -9.685 -4.918 1.00 76.81 194 SER A O 1
ATOM 1585 N N . ILE A 1 195 ? -3.843 -9.348 -5.716 1.00 75.38 195 ILE A N 1
ATOM 1586 C CA . ILE A 1 195 ? -4.216 -8.223 -6.583 1.00 75.38 195 ILE A CA 1
ATOM 1587 C C . ILE A 1 195 ? -5.153 -8.687 -7.704 1.00 75.38 195 ILE A C 1
ATOM 1589 O O . ILE A 1 195 ? -6.117 -7.992 -8.012 1.00 75.38 195 ILE A O 1
ATOM 1593 N N . SER A 1 196 ? -4.924 -9.868 -8.286 1.00 75.19 196 SER A N 1
ATOM 1594 C CA . SER A 1 196 ? -5.761 -10.392 -9.375 1.00 75.1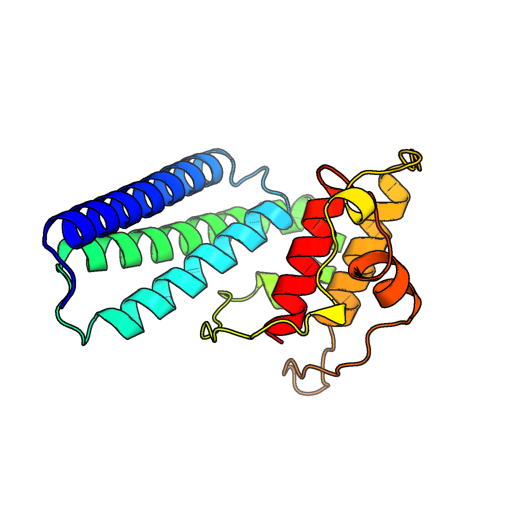9 196 SER A CA 1
ATOM 1595 C C . SER A 1 196 ? -7.207 -10.673 -8.966 1.00 75.19 196 SER A C 1
ATOM 1597 O O . SER A 1 196 ? -8.096 -10.620 -9.804 1.00 75.19 196 SER A O 1
ATOM 1599 N N . LEU A 1 197 ? -7.455 -10.933 -7.679 1.00 68.50 197 LEU A N 1
ATOM 1600 C CA . LEU A 1 197 ? -8.801 -11.119 -7.134 1.00 68.50 197 LEU A CA 1
ATOM 1601 C C . LEU A 1 197 ? -9.518 -9.792 -6.833 1.00 68.50 197 LEU A C 1
ATOM 1603 O O . LEU A 1 197 ? -10.711 -9.796 -6.524 1.00 68.50 197 LEU A O 1
ATOM 1607 N N . LEU A 1 198 ? 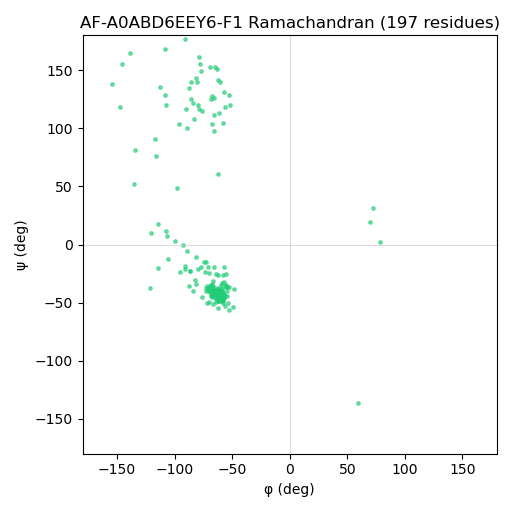-8.795 -8.671 -6.875 1.00 62.34 198 LEU A N 1
ATOM 1608 C CA . LEU A 1 198 ? -9.285 -7.336 -6.522 1.00 62.34 198 LEU A CA 1
ATOM 1609 C C . LEU A 1 198 ? -9.535 -6.436 -7.740 1.00 62.34 198 LEU A C 1
ATOM 1611 O O . LEU A 1 198 ? -10.152 -5.380 -7.585 1.00 62.34 198 LEU A O 1
ATOM 1615 N N . VAL A 1 199 ? -9.051 -6.841 -8.918 1.00 57.25 199 VAL A N 1
ATOM 1616 C CA . VAL A 1 199 ? -9.123 -6.125 -10.203 1.00 57.25 199 VAL A CA 1
ATOM 1617 C C . VAL A 1 199 ? -10.104 -6.825 -11.134 1.00 57.25 199 VAL A C 1
ATOM 1619 O O . VAL A 1 199 ? -10.911 -6.103 -11.764 1.00 57.25 199 VAL A O 1
#